Protein AF-A0AA88HWB0-F1 (afdb_monomer_lite)

Foldseek 3Di:
DQAVPWAQDADPLATQFIDRPPDTAGARAEEEACVRPVPQKDFDFKKKKKKFKDAAQDPPRPPDPVDQKDWDWDDDDVAQTKIWIWGNPDPRRIIIIMIMTTQPDPCRVVSCVVVVVRRPDTPDMDMDMDTWIDGPDCCLVHSYHYFTGDDRDPDCPVVVVRVQSSCCSNPVDGDDPVQDDDDDPPDDDDDDPVQDRRYDYHDDDDPDDDDDDDDDTDD

Secondary structure (DSSP, 8-state):
---TTEEEEEETTEEEEEEETTEEEE-SEEEE-GGG-TTSEEEEEEEEEEEEEEESS-SS--SSTT--EEEEEE--SSS--EEEEEEE--TTSEEEEEEEEE--SS-HHHHTHHHHTTT-SEEEEEEEEEEEEEESS-STTT-EEEPPPP-S-SSSHHHHHHHHHHHHHHHSS---GGG---PPTTPPP---GGG--SEEEE----S-S----------

Radius of gyration: 20.82 Å; chains: 1; bounding box: 55×35×54 Å

Organism: Artemia franciscana (NCBI:txid6661)

pLDDT: mean 74.73, std 21.61, range [23.28, 97.12]

Structure (mmCIF, N/CA/C/O backbone):
data_AF-A0AA88HWB0-F1
#
_entry.id   AF-A0AA88HWB0-F1
#
loop_
_atom_site.group_PDB
_atom_site.id
_atom_site.type_symbol
_atom_site.label_atom_id
_atom_site.label_alt_id
_atom_site.label_comp_id
_atom_site.label_asym_id
_atom_site.label_entity_id
_atom_site.label_seq_id
_atom_site.pdbx_PDB_ins_code
_atom_site.Cartn_x
_atom_site.Cartn_y
_atom_site.Cartn_z
_atom_site.occupancy
_atom_site.B_iso_or_equiv
_atom_site.auth_seq_id
_atom_site.auth_comp_id
_atom_site.auth_asym_id
_atom_site.auth_atom_id
_atom_site.pdbx_PDB_model_num
ATOM 1 N N . MET A 1 1 ? -0.785 -12.780 8.352 1.00 40.84 1 MET A N 1
ATOM 2 C CA . MET A 1 1 ? -1.560 -13.683 7.476 1.00 40.84 1 MET A CA 1
ATOM 3 C C . MET A 1 1 ? -2.994 -13.688 7.958 1.00 40.84 1 MET A C 1
ATOM 5 O O . MET A 1 1 ? -3.236 -14.195 9.053 1.00 40.84 1 MET A O 1
ATOM 9 N N . SER A 1 2 ? -3.896 -13.105 7.167 1.00 47.78 2 SER A N 1
ATOM 10 C CA . SER A 1 2 ? -5.340 -13.255 7.360 1.00 47.78 2 SER A CA 1
ATOM 11 C C . SER A 1 2 ? -5.722 -14.732 7.211 1.00 47.78 2 SER A C 1
ATOM 13 O O . SER A 1 2 ? -5.199 -15.447 6.348 1.00 47.78 2 SER A O 1
ATOM 15 N N . ARG A 1 3 ? -6.566 -15.245 8.106 1.00 59.00 3 ARG A N 1
ATOM 16 C CA . ARG A 1 3 ? -7.059 -16.626 8.048 1.00 59.00 3 ARG A CA 1
ATOM 17 C C . ARG A 1 3 ? -8.468 -16.634 7.453 1.00 59.00 3 ARG A C 1
ATOM 19 O O . ARG A 1 3 ? -9.233 -15.692 7.659 1.00 59.00 3 ARG A O 1
ATOM 26 N N . PRO A 1 4 ? -8.864 -17.707 6.747 1.00 55.12 4 PRO A N 1
ATOM 27 C CA . PRO A 1 4 ? -10.256 -17.885 6.355 1.00 55.12 4 PRO A CA 1
ATOM 28 C C . PRO A 1 4 ? -11.162 -17.811 7.595 1.00 55.12 4 PRO A C 1
ATOM 30 O O . PRO A 1 4 ? -11.054 -18.655 8.483 1.00 55.12 4 PRO A O 1
ATOM 33 N N . GLY A 1 5 ? -12.037 -16.802 7.653 1.00 62.94 5 GLY A N 1
ATOM 34 C CA . GLY A 1 5 ? -12.943 -16.570 8.784 1.00 62.94 5 GLY A CA 1
ATOM 35 C C . GLY A 1 5 ? -12.560 -15.421 9.723 1.00 62.94 5 GLY A C 1
ATOM 36 O O . GLY A 1 5 ? -13.174 -15.314 10.784 1.00 62.94 5 GLY A O 1
ATOM 37 N N . ASP A 1 6 ? -11.584 -14.583 9.360 1.00 79.56 6 ASP A N 1
ATOM 38 C CA . ASP A 1 6 ? -11.335 -13.325 10.068 1.00 79.56 6 ASP A CA 1
ATOM 39 C C . ASP A 1 6 ? -12.499 -12.340 9.838 1.00 79.56 6 ASP A C 1
ATOM 41 O O . ASP A 1 6 ? -12.884 -12.068 8.701 1.00 79.56 6 ASP A O 1
ATOM 45 N N . GLU A 1 7 ? -13.086 -11.824 10.918 1.00 87.62 7 GLU A N 1
ATOM 46 C CA . GLU A 1 7 ? -14.241 -10.919 10.885 1.00 87.62 7 GLU A CA 1
ATOM 47 C C . GLU A 1 7 ? -14.073 -9.799 11.916 1.00 87.62 7 GLU A C 1
ATOM 49 O O . GLU A 1 7 ? -13.842 -10.052 13.102 1.00 87.62 7 GLU A O 1
ATOM 54 N N . ILE A 1 8 ? -14.256 -8.550 11.484 1.00 91.75 8 ILE A N 1
ATOM 55 C CA . ILE A 1 8 ? -14.365 -7.406 12.394 1.00 91.75 8 ILE A CA 1
ATOM 56 C C . ILE A 1 8 ? -15.797 -7.350 12.925 1.00 91.75 8 ILE A C 1
ATOM 58 O O . ILE A 1 8 ? -16.754 -7.136 12.181 1.00 91.75 8 ILE A O 1
ATOM 62 N N . MET A 1 9 ? -15.949 -7.537 14.233 1.00 93.19 9 MET A N 1
ATOM 63 C CA . MET A 1 9 ? -17.247 -7.554 14.893 1.00 93.19 9 MET A CA 1
ATOM 64 C C . MET A 1 9 ? -17.705 -6.129 15.215 1.00 93.19 9 MET A C 1
ATOM 66 O O . MET A 1 9 ? -16.995 -5.374 15.886 1.00 93.19 9 MET A O 1
ATOM 70 N N . MET A 1 10 ? -18.927 -5.794 14.793 1.00 94.06 10 MET A N 1
ATOM 71 C CA . MET A 1 10 ? -19.540 -4.475 14.967 1.00 94.06 10 MET A CA 1
ATOM 72 C C . MET A 1 10 ? -20.873 -4.581 15.722 1.00 94.06 10 MET A C 1
ATOM 74 O O . MET A 1 10 ? -21.724 -5.394 15.369 1.00 94.06 10 MET A O 1
ATOM 78 N N . GLU A 1 11 ? -21.105 -3.709 16.702 1.00 95.25 11 GLU A N 1
ATOM 79 C CA . GLU A 1 11 ? -22.399 -3.527 17.372 1.00 95.25 11 GLU A CA 1
ATOM 80 C C . GLU A 1 11 ? -22.781 -2.044 17.356 1.00 95.25 11 GLU A C 1
ATOM 82 O O . GLU A 1 11 ? -21.972 -1.178 17.680 1.00 95.25 11 GLU A O 1
ATOM 87 N N . ASN A 1 12 ? -24.023 -1.728 16.971 1.00 94.19 12 ASN A N 1
ATOM 88 C CA . ASN A 1 12 ? -24.522 -0.346 16.868 1.00 94.19 12 ASN A CA 1
ATOM 89 C C . ASN A 1 12 ? -23.616 0.583 16.033 1.00 94.19 12 ASN A C 1
ATOM 91 O O . ASN A 1 12 ? -23.455 1.756 16.354 1.00 94.19 12 ASN A O 1
ATOM 95 N N . GLY A 1 13 ? -23.003 0.044 14.974 1.00 92.75 13 GLY A N 1
ATOM 96 C CA . GLY A 1 13 ? -22.095 0.792 14.100 1.00 92.75 13 GLY A CA 1
ATOM 97 C C . GLY A 1 13 ? -20.674 0.969 14.642 1.00 92.75 13 GLY A C 1
ATOM 98 O O . GLY A 1 13 ? -19.874 1.610 13.971 1.00 92.75 13 GLY A O 1
ATOM 99 N N . LYS A 1 14 ? -20.336 0.378 15.795 1.00 96.69 14 LYS A N 1
ATOM 100 C CA . LYS A 1 14 ? -19.029 0.502 16.447 1.00 96.69 14 LYS A CA 1
ATOM 101 C C . LYS A 1 14 ? -18.330 -0.848 16.605 1.00 96.69 14 LYS A C 1
ATOM 103 O O . LYS A 1 14 ? -18.985 -1.853 16.867 1.00 96.69 14 LYS A O 1
ATOM 108 N N . VAL A 1 15 ? -17.006 -0.859 16.496 1.00 94.50 15 VAL A N 1
ATOM 109 C CA . VAL A 1 15 ? -16.158 -2.028 16.758 1.00 94.50 15 VAL A CA 1
ATOM 110 C C . VAL A 1 15 ? -16.346 -2.539 18.188 1.00 94.50 15 VAL A C 1
ATOM 112 O O . VAL A 1 15 ? -16.356 -1.760 19.145 1.00 94.50 15 VAL A O 1
ATOM 115 N N . VAL A 1 16 ? -16.444 -3.864 18.328 1.00 95.81 16 VAL A N 1
ATOM 116 C CA . VAL A 1 16 ? -16.448 -4.565 19.627 1.00 95.81 16 VAL A CA 1
ATOM 117 C C . VAL A 1 16 ? -15.396 -5.673 19.736 1.00 95.81 16 VAL A C 1
ATOM 119 O O . VAL A 1 16 ? -15.183 -6.221 20.822 1.00 95.81 16 VAL A O 1
ATOM 122 N N . GLY A 1 17 ? -14.734 -6.025 18.634 1.00 91.56 17 GLY A N 1
ATOM 123 C CA . GLY A 1 17 ? -13.713 -7.064 18.613 1.00 91.56 17 GLY A CA 1
ATOM 124 C C . GLY A 1 17 ? -13.389 -7.571 17.215 1.00 91.56 17 GLY A C 1
ATOM 125 O O . GLY A 1 17 ? -13.961 -7.126 16.222 1.00 91.56 17 GLY A O 1
ATOM 126 N N . VAL A 1 18 ? -12.496 -8.550 17.163 1.00 91.81 18 VAL A N 1
ATOM 127 C CA . VAL A 1 18 ? -12.143 -9.311 15.964 1.00 91.81 18 VAL A CA 1
ATOM 128 C C . VAL A 1 18 ? -12.336 -10.792 16.270 1.00 91.81 18 VAL A C 1
ATOM 130 O O . VAL A 1 18 ? -11.963 -11.266 17.348 1.00 91.81 18 VAL A O 1
ATOM 133 N N . ARG A 1 19 ? -12.932 -11.526 15.332 1.00 88.19 19 ARG A N 1
ATOM 134 C CA . ARG A 1 19 ? -12.998 -12.987 15.349 1.00 88.19 19 ARG A CA 1
ATOM 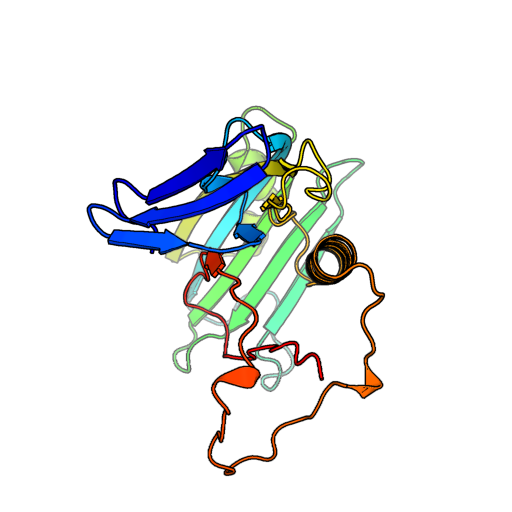135 C C . ARG A 1 19 ? -11.991 -13.539 14.350 1.00 88.19 19 ARG A C 1
ATOM 137 O O . ARG A 1 19 ? -11.928 -13.030 13.243 1.00 88.19 19 ARG A O 1
ATOM 144 N N . SER A 1 20 ? -11.256 -14.582 14.725 1.00 86.12 20 SER A N 1
ATOM 145 C CA . SER A 1 20 ? -10.422 -15.376 13.816 1.00 86.12 20 SER A CA 1
ATOM 146 C C . SER A 1 20 ? -10.738 -16.852 14.035 1.00 86.12 20 SER A C 1
ATOM 148 O O . SER A 1 20 ? -10.358 -17.449 15.045 1.00 86.12 20 SER A O 1
ATOM 150 N N . GLY A 1 21 ? -11.514 -17.443 13.124 1.00 84.06 21 GLY A N 1
ATOM 151 C CA . GLY A 1 21 ? -12.052 -18.792 13.316 1.00 84.06 21 GLY A CA 1
ATOM 152 C C . GLY A 1 21 ? -12.978 -18.868 14.538 1.00 84.06 21 GLY A C 1
ATOM 153 O O . GLY A 1 21 ? -14.026 -18.225 14.564 1.00 84.06 21 GLY A O 1
ATOM 154 N N . GLU A 1 22 ? -12.604 -19.660 15.546 1.00 84.25 22 GLU A N 1
ATOM 155 C CA . GLU A 1 22 ? -13.364 -19.799 16.802 1.00 84.25 22 GLU A CA 1
ATOM 156 C C . GLU A 1 22 ? -12.934 -18.796 17.890 1.00 84.25 22 GLU A C 1
ATOM 158 O O . GLU A 1 22 ? -13.642 -18.614 18.882 1.00 84.25 22 GLU A O 1
ATOM 163 N N . GLU A 1 23 ? -11.791 -18.127 17.718 1.00 87.00 23 GLU A N 1
ATOM 164 C CA . GLU A 1 23 ? -11.246 -17.194 18.704 1.00 87.00 23 GLU A CA 1
ATOM 165 C C . GLU A 1 23 ? -11.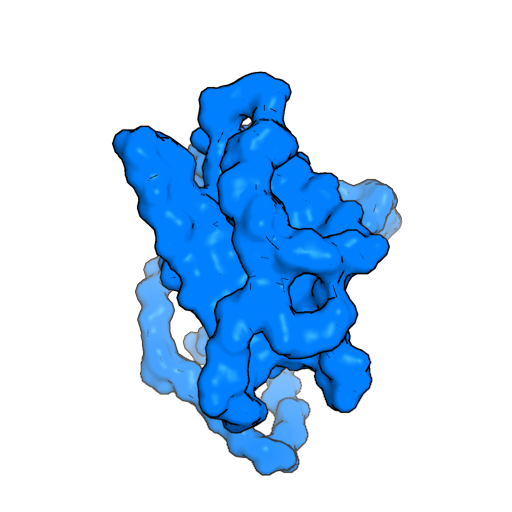860 -15.804 18.533 1.00 87.00 23 GLU A C 1
ATOM 167 O O . GLU A 1 23 ? -11.970 -15.289 17.420 1.00 87.00 23 GLU A O 1
ATOM 172 N N . ILE A 1 24 ? -12.247 -15.175 19.645 1.00 88.56 24 ILE A N 1
ATOM 173 C CA . ILE A 1 24 ? -12.770 -13.806 19.670 1.00 88.56 24 ILE A CA 1
ATOM 174 C C . ILE A 1 24 ? -11.915 -12.981 20.621 1.00 88.56 24 ILE A C 1
ATOM 176 O O . ILE A 1 24 ? -11.833 -13.282 21.813 1.00 88.56 24 ILE A O 1
ATOM 180 N N . VAL A 1 25 ? -11.345 -11.898 20.102 1.00 88.94 25 VAL A N 1
ATOM 181 C CA . VAL A 1 25 ? -10.626 -10.898 20.890 1.00 88.94 25 VAL A CA 1
ATOM 182 C C . VAL A 1 25 ? -11.451 -9.621 20.906 1.00 88.94 25 VAL A C 1
ATOM 184 O O . VAL A 1 25 ? -11.761 -9.056 19.860 1.00 88.94 25 VAL A O 1
ATOM 187 N N . ARG A 1 26 ? -11.831 -9.163 22.101 1.00 90.88 26 ARG A N 1
ATOM 188 C CA . ARG A 1 26 ? -12.536 -7.888 22.265 1.00 90.88 26 ARG A CA 1
ATOM 189 C C . ARG A 1 26 ? -11.541 -6.739 22.302 1.00 90.88 26 ARG A C 1
ATOM 191 O O . ARG A 1 26 ? -10.509 -6.837 22.957 1.00 90.88 26 ARG A O 1
ATOM 198 N N . CYS A 1 27 ? -11.885 -5.646 21.640 1.00 88.25 27 CYS A N 1
ATOM 199 C CA . CYS A 1 27 ? -11.081 -4.434 21.613 1.00 88.25 27 CYS A CA 1
ATOM 200 C C . CYS A 1 27 ? -11.979 -3.205 21.466 1.00 88.25 27 CYS A C 1
ATOM 202 O O . CYS A 1 27 ? -13.152 -3.305 21.097 1.00 88.25 27 CYS A O 1
ATOM 204 N N . LYS A 1 28 ? -11.421 -2.036 21.787 1.00 92.12 28 LYS A N 1
ATOM 205 C CA . LYS A 1 28 ? -12.125 -0.752 21.659 1.00 92.12 28 LYS A CA 1
ATOM 206 C C . LYS A 1 28 ? -11.956 -0.124 20.278 1.00 92.12 28 LYS A C 1
ATOM 208 O O . LYS A 1 28 ? -12.770 0.717 19.907 1.00 92.12 28 LYS A O 1
ATOM 213 N N . GLN A 1 29 ? -10.884 -0.494 19.581 1.00 93.06 29 GLN A N 1
ATOM 214 C CA . GLN A 1 29 ? -10.474 0.047 18.291 1.00 93.06 29 GLN A CA 1
ATOM 215 C C . GLN A 1 29 ? -9.868 -1.063 17.431 1.00 93.06 29 GLN A C 1
ATOM 217 O O . GLN A 1 29 ? -9.206 -1.966 17.955 1.00 93.06 29 GLN A O 1
ATOM 222 N N . VAL A 1 30 ? -10.058 -0.968 16.117 1.00 93.62 30 VAL A N 1
ATOM 223 C CA . VAL A 1 30 ? -9.372 -1.808 15.125 1.00 93.62 30 VAL A CA 1
ATOM 224 C C . VAL A 1 30 ? -8.707 -0.918 14.089 1.00 93.62 30 VAL A C 1
ATOM 226 O O . VAL A 1 30 ? -9.311 0.042 13.611 1.00 93.62 30 VAL A O 1
ATOM 229 N N . TYR A 1 31 ? -7.470 -1.265 13.746 1.00 94.06 31 TYR A N 1
ATOM 230 C CA . TYR A 1 31 ? -6.701 -0.655 12.670 1.00 94.06 31 TYR A CA 1
ATOM 231 C C . TYR A 1 31 ? -6.458 -1.728 11.614 1.00 94.06 31 TYR A C 1
ATOM 233 O O . TYR A 1 31 ? -5.984 -2.814 11.955 1.00 94.06 31 TYR A O 1
ATOM 241 N N . CYS A 1 32 ? -6.816 -1.462 10.362 1.00 90.44 32 CYS A N 1
ATOM 242 C CA . CYS A 1 32 ? -6.706 -2.459 9.295 1.00 90.44 32 CYS A CA 1
ATOM 243 C C . CYS A 1 32 ? -6.434 -1.827 7.932 1.00 90.44 32 CYS A C 1
ATOM 245 O O . CYS A 1 32 ? -6.671 -0.634 7.740 1.00 90.44 32 CYS A O 1
ATOM 247 N N . ASP A 1 33 ? -5.965 -2.627 6.981 1.00 91.12 33 ASP A N 1
ATOM 248 C CA . ASP A 1 33 ? -5.935 -2.235 5.576 1.00 91.12 33 ASP A CA 1
ATOM 249 C C . ASP A 1 33 ? -7.286 -2.513 4.873 1.00 91.12 33 ASP A C 1
ATOM 251 O O . ASP A 1 33 ? -8.130 -3.254 5.396 1.00 91.12 33 ASP A O 1
ATOM 255 N N . PRO A 1 34 ? -7.520 -1.938 3.677 1.00 92.19 34 PRO A N 1
ATOM 256 C CA . PRO A 1 34 ? -8.769 -2.092 2.929 1.00 92.19 34 PRO A CA 1
ATOM 257 C C . PRO A 1 34 ? -9.246 -3.533 2.692 1.00 92.19 34 PRO A C 1
ATOM 259 O O . PRO A 1 34 ? -10.450 -3.747 2.534 1.00 92.19 34 PRO A O 1
ATOM 262 N N . SER A 1 35 ? -8.344 -4.519 2.656 1.00 88.88 35 SER A N 1
ATOM 263 C CA . SER A 1 35 ? -8.679 -5.917 2.355 1.00 88.88 35 SER A CA 1
ATOM 264 C C . SER A 1 35 ? -9.595 -6.571 3.396 1.00 88.88 35 SER A C 1
ATOM 266 O O . SER A 1 35 ? -10.378 -7.453 3.041 1.00 88.88 35 SER A O 1
ATOM 268 N N . TYR A 1 36 ? -9.569 -6.106 4.650 1.00 89.62 36 TYR A N 1
ATOM 269 C CA . TYR A 1 36 ? -10.419 -6.632 5.724 1.00 89.62 36 TYR A CA 1
ATOM 270 C C . TYR A 1 36 ? -11.861 -6.112 5.668 1.00 89.62 36 TYR A C 1
ATOM 272 O O . TYR A 1 36 ? -12.752 -6.714 6.267 1.00 89.62 36 TYR A O 1
ATOM 280 N N . VAL A 1 37 ? -12.103 -4.992 4.977 1.00 92.00 37 VAL A N 1
ATOM 281 C CA . VAL A 1 37 ? -13.395 -4.280 4.971 1.00 92.00 37 VAL A CA 1
ATOM 282 C C . VAL A 1 37 ? -13.754 -3.735 3.581 1.00 92.00 37 VAL A C 1
ATOM 284 O O . VAL A 1 37 ? -13.932 -2.525 3.400 1.00 92.00 37 VAL A O 1
ATOM 287 N N . PRO A 1 38 ? -13.899 -4.615 2.571 1.00 91.94 38 PRO A N 1
ATOM 288 C CA . PRO A 1 38 ? -14.125 -4.213 1.180 1.00 91.94 38 PRO A CA 1
ATOM 289 C C . PRO A 1 38 ? -15.423 -3.411 0.963 1.00 91.94 38 PRO A C 1
ATOM 291 O O . PRO A 1 38 ? -15.550 -2.682 -0.018 1.00 91.94 38 PRO A O 1
ATOM 294 N N . ASP A 1 39 ? -16.396 -3.513 1.870 1.00 93.69 39 ASP A N 1
ATOM 295 C CA . ASP A 1 39 ? -17.658 -2.768 1.854 1.00 93.69 39 ASP A CA 1
ATOM 296 C C . ASP A 1 39 ? -17.545 -1.338 2.419 1.00 93.69 39 ASP A C 1
ATOM 298 O O . ASP A 1 39 ? -18.415 -0.500 2.155 1.00 93.69 39 ASP A O 1
ATOM 302 N N . ARG A 1 40 ? -16.463 -1.031 3.150 1.00 94.62 40 ARG A N 1
ATOM 303 C CA . ARG A 1 40 ? -16.211 0.271 3.802 1.00 94.62 40 ARG A CA 1
ATOM 304 C C . ARG A 1 40 ? -15.169 1.134 3.099 1.00 94.62 40 ARG A C 1
ATOM 306 O O . ARG A 1 40 ? -14.828 2.214 3.585 1.00 94.62 40 ARG A O 1
ATOM 313 N N . VAL A 1 41 ? -14.699 0.690 1.941 1.00 96.56 41 VAL A N 1
ATOM 314 C CA . VAL A 1 41 ? -13.704 1.398 1.140 1.00 96.56 41 VAL A CA 1
ATOM 315 C C . VAL A 1 41 ? -14.239 1.751 -0.245 1.00 96.56 41 VAL A C 1
ATOM 317 O O . VAL A 1 41 ? -15.238 1.209 -0.730 1.00 96.56 41 VAL A O 1
ATOM 320 N N . GLU A 1 42 ? -13.608 2.727 -0.878 1.00 96.06 42 GLU A N 1
ATOM 321 C CA . GLU A 1 42 ? -13.891 3.136 -2.249 1.00 96.06 42 GLU A CA 1
ATOM 322 C C . GLU A 1 42 ? -12.609 3.078 -3.072 1.00 96.06 42 GLU A C 1
ATOM 324 O O . GLU A 1 42 ? -11.550 3.522 -2.629 1.00 96.06 42 GLU A O 1
ATOM 329 N N . LYS A 1 43 ? -12.705 2.501 -4.271 1.00 94.38 43 LYS A N 1
ATOM 330 C CA . LYS A 1 43 ? -11.601 2.464 -5.225 1.00 94.38 43 LYS A CA 1
ATOM 331 C C . LYS A 1 43 ? -11.391 3.859 -5.808 1.00 94.38 43 LYS A C 1
ATOM 333 O O . LYS A 1 43 ? -12.323 4.417 -6.380 1.00 94.38 43 LYS A O 1
ATOM 338 N N . PHE A 1 44 ? -10.169 4.376 -5.731 1.00 90.75 44 PHE A N 1
ATOM 339 C CA . PHE A 1 44 ? -9.818 5.694 -6.270 1.00 90.75 44 PHE A CA 1
ATOM 340 C C . PHE A 1 44 ? -8.795 5.635 -7.413 1.00 90.75 44 PHE A C 1
ATOM 342 O O . PHE A 1 44 ? -8.738 6.562 -8.216 1.00 90.75 44 PHE A O 1
ATOM 349 N N . ASP A 1 45 ? -8.004 4.561 -7.507 1.00 90.69 45 ASP A N 1
ATOM 350 C CA . ASP A 1 45 ? -6.973 4.407 -8.539 1.00 90.69 45 ASP A CA 1
ATOM 351 C C . ASP A 1 45 ? -6.699 2.920 -8.826 1.00 90.69 45 ASP A C 1
ATOM 353 O O . ASP A 1 45 ? -7.257 2.014 -8.191 1.00 90.69 45 ASP A O 1
ATOM 357 N N . ARG A 1 46 ? -5.835 2.656 -9.803 1.00 92.50 46 ARG A N 1
ATOM 358 C CA . ARG A 1 46 ? -5.299 1.335 -10.111 1.00 92.50 46 ARG A CA 1
ATOM 359 C C . ARG A 1 46 ? -3.822 1.479 -10.458 1.00 92.50 46 ARG A C 1
ATOM 361 O O . ARG A 1 46 ? -3.451 2.315 -11.269 1.00 92.50 46 ARG A O 1
ATOM 368 N N . VAL A 1 47 ? -2.971 0.647 -9.868 1.00 91.31 47 VAL A N 1
ATOM 369 C CA . VAL A 1 47 ? -1.513 0.715 -10.043 1.00 91.31 47 VAL A CA 1
ATOM 370 C C . VAL A 1 47 ? -1.013 -0.591 -10.637 1.00 91.31 47 VAL A C 1
ATOM 372 O O . VAL A 1 47 ? -1.352 -1.670 -10.151 1.00 91.31 47 VAL A O 1
ATOM 375 N N . ILE A 1 48 ? -0.171 -0.497 -11.666 1.00 92.94 48 ILE A N 1
ATOM 376 C CA . ILE A 1 48 ? 0.610 -1.629 -12.163 1.00 92.94 48 ILE A CA 1
ATOM 377 C C . ILE A 1 48 ? 2.000 -1.597 -11.528 1.00 92.94 48 ILE A C 1
ATOM 379 O O . ILE A 1 48 ? 2.668 -0.560 -11.497 1.00 92.94 48 ILE A O 1
ATOM 383 N N . ARG A 1 49 ? 2.448 -2.750 -11.030 1.00 92.12 49 ARG A N 1
ATOM 384 C CA . ARG A 1 49 ? 3.804 -2.989 -10.536 1.00 92.12 49 ARG A CA 1
ATOM 385 C C . ARG A 1 49 ? 4.408 -4.158 -11.304 1.00 92.12 49 ARG A C 1
ATOM 387 O O . ARG A 1 49 ? 3.756 -5.168 -11.538 1.00 92.12 49 ARG A O 1
ATOM 394 N N . CYS A 1 50 ? 5.661 -4.021 -11.711 1.00 91.56 50 CYS A N 1
ATOM 395 C CA . CYS A 1 50 ? 6.405 -5.081 -12.376 1.00 91.56 50 CYS A CA 1
ATOM 396 C C . CYS A 1 50 ? 7.747 -5.261 -11.678 1.00 91.56 50 CYS A C 1
ATOM 398 O O . CYS A 1 50 ? 8.602 -4.374 -11.723 1.00 91.56 50 CYS A O 1
ATOM 400 N N . VAL A 1 51 ? 7.928 -6.412 -11.038 1.00 90.88 51 VAL A N 1
ATOM 401 C CA . VAL A 1 51 ? 9.190 -6.810 -10.413 1.00 90.88 51 VAL A CA 1
ATOM 402 C C . VAL A 1 51 ? 9.975 -7.615 -11.436 1.00 90.88 51 VAL A C 1
ATOM 404 O O . VAL A 1 51 ? 9.504 -8.642 -11.912 1.00 90.88 51 VAL A O 1
ATOM 407 N N . CYS A 1 52 ? 11.158 -7.133 -11.801 1.00 87.81 52 CYS A N 1
ATOM 408 C CA . CYS A 1 52 ? 12.032 -7.747 -12.792 1.00 87.81 52 CYS A CA 1
ATOM 409 C C . CYS A 1 52 ? 13.311 -8.234 -12.119 1.00 87.81 52 CYS A C 1
ATOM 411 O O . CYS A 1 52 ? 13.981 -7.470 -11.417 1.00 87.81 52 CYS A O 1
ATOM 413 N N . LEU A 1 53 ? 13.676 -9.484 -12.388 1.00 87.31 53 LEU A N 1
ATOM 414 C CA . LEU A 1 53 ? 14.939 -10.063 -11.970 1.00 87.31 53 LEU A CA 1
ATOM 415 C C . LEU A 1 53 ? 15.954 -9.940 -13.109 1.00 87.31 53 LEU A C 1
ATOM 417 O O . LEU A 1 53 ? 15.760 -10.474 -14.203 1.00 87.31 53 LEU A O 1
ATOM 421 N N . LEU A 1 54 ? 17.047 -9.229 -12.846 1.00 84.00 54 LEU A N 1
ATOM 422 C CA . LEU A 1 54 ? 18.108 -8.956 -13.810 1.00 84.00 54 LEU A CA 1
ATOM 423 C C . LEU A 1 54 ? 19.397 -9.650 -13.371 1.00 84.00 54 LEU A C 1
ATOM 425 O O . LEU A 1 54 ? 19.714 -9.688 -12.178 1.00 84.00 54 LEU A O 1
ATOM 429 N N . LYS A 1 55 ? 20.166 -10.156 -14.338 1.00 80.19 55 LYS A N 1
ATOM 430 C CA . LYS A 1 55 ? 21.466 -10.784 -14.093 1.00 80.19 55 LYS A CA 1
ATOM 431 C C . LYS A 1 55 ? 22.569 -10.034 -14.823 1.00 80.19 55 LYS A C 1
ATOM 433 O O . LYS A 1 55 ? 22.531 -9.874 -16.040 1.00 80.19 55 LYS A O 1
ATOM 438 N N . GLY A 1 56 ? 23.593 -9.637 -14.077 1.00 69.50 56 GLY A N 1
ATOM 439 C CA . GLY A 1 56 ? 24.716 -8.875 -14.606 1.00 69.50 56 GLY A CA 1
ATOM 440 C C . GLY A 1 56 ? 24.485 -7.366 -14.550 1.00 69.50 56 GLY A C 1
ATOM 441 O O . GLY A 1 56 ? 23.375 -6.851 -14.654 1.00 69.50 56 GLY A O 1
ATOM 442 N N . ASN A 1 57 ? 25.577 -6.628 -14.363 1.00 59.88 57 ASN A N 1
ATOM 443 C CA . ASN A 1 57 ? 25.550 -5.186 -14.146 1.00 59.88 57 ASN A CA 1
ATOM 444 C C . ASN A 1 57 ? 25.350 -4.423 -15.469 1.00 59.88 57 ASN A C 1
ATOM 446 O O . ASN A 1 57 ? 26.314 -3.920 -16.058 1.00 59.88 57 ASN A O 1
ATOM 450 N N . ARG A 1 58 ? 24.109 -4.328 -15.964 1.00 57.84 58 ARG A N 1
ATOM 451 C CA . ARG A 1 58 ? 23.759 -3.386 -17.037 1.00 57.84 58 ARG A CA 1
ATOM 452 C C . ARG A 1 58 ? 22.473 -2.623 -16.734 1.00 57.84 58 ARG A C 1
ATOM 454 O O . ARG A 1 58 ? 21.404 -3.190 -16.632 1.00 57.84 58 ARG A O 1
ATOM 461 N N . TYR A 1 59 ? 22.676 -1.308 -16.690 1.00 53.19 59 TYR A N 1
ATOM 462 C CA . TYR A 1 59 ? 21.731 -0.195 -16.674 1.00 53.19 59 TYR A CA 1
ATOM 463 C C . TYR A 1 59 ? 20.752 -0.059 -15.480 1.00 53.19 59 TYR A C 1
ATOM 465 O O . TYR A 1 59 ? 20.022 -0.987 -15.161 1.00 53.19 59 TYR A O 1
ATOM 473 N N . PRO A 1 60 ? 20.695 1.138 -14.851 1.00 52.31 60 PRO A N 1
ATOM 474 C CA . PRO A 1 60 ? 21.629 2.248 -15.007 1.00 52.31 60 PRO A CA 1
ATOM 475 C C . PRO A 1 60 ? 22.981 1.830 -14.433 1.00 52.31 60 PRO A C 1
ATOM 477 O O . PRO A 1 60 ? 23.056 1.379 -13.293 1.00 52.31 60 PRO A O 1
ATOM 480 N N . ARG A 1 61 ? 24.059 1.987 -15.221 1.00 53.53 61 ARG A N 1
ATOM 481 C CA . ARG A 1 61 ? 25.429 1.649 -14.807 1.00 53.53 61 ARG A CA 1
ATOM 482 C C . ARG A 1 61 ? 25.650 2.240 -13.421 1.00 53.53 61 ARG A C 1
ATOM 484 O O . ARG A 1 61 ? 25.563 3.459 -13.234 1.00 53.53 61 ARG A O 1
ATOM 491 N N . ILE A 1 62 ? 25.830 1.394 -12.416 1.00 53.41 62 ILE A N 1
ATOM 492 C CA . ILE A 1 62 ? 26.177 1.869 -11.087 1.00 53.41 62 ILE A CA 1
ATOM 493 C C . ILE A 1 62 ? 27.645 2.291 -11.170 1.00 53.41 62 ILE A C 1
ATOM 495 O O . ILE A 1 62 ? 28.543 1.479 -11.007 1.00 53.41 62 ILE A O 1
ATOM 499 N N . GLU A 1 63 ? 27.874 3.556 -11.543 1.00 52.31 63 GLU A N 1
ATOM 500 C CA . GLU A 1 63 ? 29.219 4.139 -11.687 1.00 52.31 63 GLU A CA 1
ATOM 501 C C . GLU A 1 63 ? 30.032 4.056 -10.393 1.00 52.31 63 GLU A C 1
ATOM 503 O O . GLU A 1 63 ? 31.253 3.968 -10.440 1.00 52.31 63 GLU A O 1
ATOM 508 N N . ASP A 1 64 ? 29.337 4.044 -9.256 1.00 58.09 64 ASP A N 1
ATOM 509 C CA . ASP A 1 64 ? 29.907 3.930 -7.924 1.00 58.09 64 ASP A CA 1
ATOM 510 C C . ASP A 1 64 ? 29.511 2.582 -7.297 1.00 58.09 64 ASP A C 1
ATOM 512 O O . ASP A 1 64 ? 28.377 2.447 -6.834 1.00 58.09 64 ASP A O 1
ATOM 516 N N . PRO A 1 65 ? 30.420 1.593 -7.239 1.00 57.00 65 PRO A N 1
ATOM 517 C CA . PRO A 1 65 ? 30.157 0.274 -6.661 1.00 57.00 65 PRO A CA 1
ATOM 518 C C . PRO A 1 65 ? 29.686 0.302 -5.198 1.00 57.00 65 PRO A C 1
ATOM 520 O O . PRO A 1 65 ? 29.154 -0.697 -4.715 1.00 57.00 65 PRO A O 1
ATOM 523 N N . SER A 1 66 ? 29.866 1.421 -4.480 1.00 56.75 66 SER A N 1
ATOM 524 C CA . SER A 1 66 ? 29.341 1.593 -3.121 1.00 56.75 66 SER A CA 1
ATOM 525 C C . SER A 1 66 ? 27.824 1.841 -3.084 1.00 56.75 66 SER A C 1
ATOM 527 O O . SER A 1 66 ? 27.184 1.601 -2.059 1.00 56.75 66 SER A O 1
ATOM 529 N N . LYS A 1 67 ? 27.214 2.264 -4.201 1.00 57.53 67 LYS A N 1
ATOM 530 C CA . LYS A 1 67 ? 25.771 2.512 -4.309 1.00 57.53 67 LYS A CA 1
ATOM 531 C C . LYS A 1 67 ? 25.040 1.231 -4.686 1.00 57.53 67 LYS A C 1
ATOM 533 O O . LYS A 1 67 ? 25.076 0.796 -5.829 1.00 57.53 67 LYS A O 1
ATOM 538 N N . ARG A 1 68 ? 24.324 0.643 -3.729 1.00 63.19 68 ARG A N 1
ATOM 539 C CA . ARG A 1 68 ? 23.567 -0.604 -3.939 1.00 63.19 68 ARG A CA 1
ATOM 540 C C . ARG A 1 68 ? 22.148 -0.401 -4.470 1.00 63.19 68 ARG A C 1
ATOM 542 O O . ARG A 1 68 ? 21.508 -1.377 -4.838 1.00 63.19 68 ARG A O 1
ATOM 549 N N . SER A 1 69 ? 21.658 0.835 -4.544 1.00 66.69 69 SER A N 1
ATOM 550 C CA . SER A 1 69 ? 20.332 1.141 -5.085 1.00 66.69 69 SER A CA 1
ATOM 551 C C . SER A 1 69 ? 20.303 2.457 -5.863 1.00 66.69 69 SER A C 1
ATOM 553 O O . SER A 1 69 ? 21.127 3.352 -5.648 1.00 66.69 69 SER A O 1
ATOM 555 N N . LYS A 1 70 ? 19.364 2.565 -6.808 1.00 68.12 70 LYS A N 1
ATOM 556 C CA . LYS A 1 70 ? 19.125 3.763 -7.627 1.00 68.12 70 LYS A CA 1
ATOM 557 C C . LYS A 1 70 ? 17.636 3.919 -7.928 1.00 68.12 70 LYS A C 1
ATOM 559 O O . LYS A 1 70 ? 16.929 2.932 -8.095 1.00 68.12 70 LYS A O 1
ATOM 564 N N . ARG A 1 71 ? 17.173 5.163 -8.057 1.00 70.44 71 ARG A N 1
ATOM 565 C CA . ARG A 1 71 ? 15.826 5.501 -8.540 1.00 70.44 71 ARG A CA 1
ATOM 566 C C . ARG A 1 71 ? 15.947 6.240 -9.867 1.00 70.44 71 ARG A C 1
ATOM 568 O O . ARG A 1 71 ? 16.716 7.192 -9.968 1.00 70.44 71 ARG A O 1
ATOM 575 N N . LEU A 1 72 ? 15.174 5.814 -10.854 1.00 70.56 72 LEU A N 1
ATOM 576 C CA . LEU A 1 72 ? 14.974 6.489 -12.126 1.00 70.56 72 LEU A CA 1
ATOM 577 C C . LEU A 1 72 ? 13.504 6.905 -12.213 1.00 70.56 72 LEU A C 1
ATOM 579 O O . LEU A 1 72 ? 12.607 6.108 -11.954 1.00 70.56 72 LEU A O 1
ATOM 583 N N . ILE A 1 73 ? 13.264 8.164 -12.558 1.00 71.19 73 ILE A N 1
ATOM 584 C CA . ILE A 1 73 ? 11.927 8.668 -12.865 1.00 71.19 73 ILE A CA 1
ATOM 585 C C . ILE A 1 73 ? 11.911 8.932 -14.362 1.00 71.19 73 ILE A C 1
ATOM 587 O O . ILE A 1 73 ? 12.717 9.725 -14.849 1.00 71.19 73 ILE A O 1
ATOM 591 N N . ILE A 1 74 ? 11.017 8.259 -15.079 1.00 68.19 74 ILE A N 1
ATOM 592 C CA . ILE A 1 74 ? 10.819 8.454 -16.512 1.00 68.19 74 ILE A CA 1
ATOM 593 C C . ILE A 1 74 ? 9.643 9.424 -16.656 1.00 68.19 74 ILE A C 1
ATOM 595 O O . ILE A 1 74 ? 8.510 9.057 -16.328 1.00 68.19 74 ILE A O 1
ATOM 599 N N . PRO A 1 75 ? 9.885 10.683 -17.060 1.00 63.22 75 PRO A N 1
ATOM 600 C CA . PRO A 1 75 ? 8.802 11.628 -17.278 1.00 63.22 75 PRO A CA 1
ATOM 601 C C . PRO A 1 75 ? 7.990 11.203 -18.508 1.00 63.22 75 PRO A C 1
ATOM 603 O O . PRO A 1 75 ? 8.545 11.074 -19.599 1.00 63.22 75 PRO A O 1
ATOM 606 N N . GLY A 1 76 ? 6.686 11.000 -18.332 1.00 57.78 76 GLY A N 1
ATOM 607 C CA . GLY A 1 76 ? 5.747 10.827 -19.440 1.00 57.78 76 GLY A CA 1
ATOM 608 C C . GLY A 1 76 ? 5.475 12.139 -20.168 1.00 57.78 76 GLY A C 1
ATOM 609 O O . GLY A 1 76 ? 5.669 13.230 -19.619 1.00 57.78 76 GLY A O 1
ATOM 610 N N . ARG A 1 77 ? 5.005 12.042 -21.415 1.00 54.28 77 ARG A N 1
ATOM 611 C CA . ARG A 1 77 ? 4.384 13.178 -22.104 1.00 54.28 77 ARG A CA 1
ATOM 612 C C . ARG A 1 77 ? 2.949 13.300 -21.597 1.00 54.28 77 ARG A C 1
ATOM 614 O O . ARG A 1 77 ? 2.093 12.515 -21.973 1.00 54.28 77 ARG A O 1
ATOM 621 N N . GLU A 1 78 ? 2.739 14.300 -20.751 1.00 49.09 78 GLU A N 1
ATOM 622 C CA . GLU A 1 78 ? 1.457 14.770 -20.205 1.00 49.09 78 GLU A CA 1
ATOM 623 C C . GLU A 1 78 ? 0.753 13.835 -19.205 1.00 49.09 78 GLU A C 1
ATOM 625 O O . GLU A 1 78 ? 0.303 14.349 -18.188 1.00 49.09 78 GLU A O 1
ATOM 630 N N . PHE A 1 79 ? 0.784 12.510 -19.370 1.00 51.09 79 PHE A N 1
ATOM 631 C CA . PHE A 1 79 ? 0.325 11.505 -18.389 1.00 51.09 79 PHE A CA 1
ATOM 632 C C . PHE A 1 79 ? 1.214 10.235 -18.524 1.00 51.09 79 PHE A C 1
ATOM 634 O O . PHE A 1 79 ? 1.949 10.136 -19.507 1.00 51.09 79 PHE A O 1
ATOM 641 N N . ASN A 1 80 ? 1.280 9.334 -17.535 1.00 55.06 80 ASN A N 1
ATOM 642 C CA . ASN A 1 80 ? 2.299 8.263 -17.355 1.00 55.06 80 ASN A CA 1
ATOM 643 C C . ASN A 1 80 ? 3.714 8.661 -16.883 1.00 55.06 80 ASN A C 1
ATOM 645 O O . ASN A 1 80 ? 4.710 8.590 -17.608 1.00 55.06 80 ASN A O 1
ATOM 649 N N . ARG A 1 81 ? 3.857 9.001 -15.595 1.00 63.50 81 ARG A N 1
ATOM 650 C CA . ARG A 1 81 ? 5.179 8.965 -14.938 1.00 63.50 81 ARG A CA 1
ATOM 651 C C . ARG A 1 81 ? 5.487 7.517 -14.564 1.00 63.50 81 ARG A C 1
ATOM 653 O O . ARG A 1 81 ? 4.805 6.948 -13.715 1.00 63.50 81 ARG A O 1
ATOM 660 N N . HIS A 1 82 ? 6.542 6.942 -15.134 1.00 66.62 82 HIS A N 1
ATOM 661 C CA . HIS A 1 82 ? 7.044 5.655 -14.654 1.00 66.62 82 HIS A CA 1
ATOM 662 C C . HIS A 1 82 ? 8.084 5.893 -13.577 1.00 66.62 82 HIS A C 1
ATOM 664 O O . HIS A 1 82 ? 8.992 6.724 -13.715 1.00 66.62 82 HIS A O 1
ATOM 670 N N . SER A 1 83 ? 7.976 5.128 -12.505 1.00 65.56 83 SER A N 1
ATOM 671 C CA . SER A 1 83 ? 9.019 5.055 -11.506 1.00 65.56 83 SER A CA 1
ATOM 672 C C . SER A 1 83 ? 9.725 3.712 -11.638 1.00 65.56 83 SER A C 1
ATOM 674 O O . SER A 1 83 ? 9.084 2.676 -11.793 1.00 65.56 83 SER A O 1
ATOM 676 N N . VAL A 1 84 ? 11.057 3.738 -11.643 1.00 64.38 84 VAL A N 1
ATOM 677 C CA . VAL A 1 84 ? 11.878 2.530 -11.677 1.00 64.38 84 VAL A CA 1
ATOM 678 C C . VAL A 1 84 ? 12.861 2.583 -10.520 1.00 64.38 84 VAL A C 1
ATOM 680 O O . VAL A 1 84 ? 13.670 3.510 -10.414 1.00 64.38 84 VAL A O 1
ATOM 683 N N . ARG A 1 85 ? 12.803 1.596 -9.632 1.00 69.50 85 ARG A N 1
ATOM 684 C CA . ARG A 1 85 ? 13.722 1.441 -8.502 1.00 69.50 85 ARG A CA 1
ATOM 685 C C . ARG A 1 85 ? 14.586 0.207 -8.727 1.00 69.50 85 ARG A C 1
ATOM 687 O O . ARG A 1 85 ? 14.067 -0.865 -8.993 1.00 69.50 85 ARG A O 1
ATOM 694 N N . TYR A 1 86 ? 15.894 0.368 -8.577 1.00 65.81 86 TYR A N 1
ATOM 695 C CA . TYR A 1 86 ? 16.882 -0.701 -8.664 1.00 65.81 86 TYR A CA 1
ATOM 696 C C . TYR A 1 86 ? 17.460 -0.961 -7.285 1.00 65.81 86 TYR A C 1
ATOM 698 O O . TYR A 1 86 ? 17.919 -0.015 -6.635 1.00 65.81 86 TYR A O 1
ATOM 706 N N . THR A 1 87 ? 17.511 -2.226 -6.888 1.00 64.06 87 THR A N 1
ATOM 707 C CA . THR A 1 87 ? 18.167 -2.668 -5.658 1.00 64.06 87 THR A CA 1
ATOM 708 C C . THR A 1 87 ? 19.034 -3.880 -5.968 1.00 64.06 87 THR A C 1
ATOM 710 O O . THR A 1 87 ? 18.566 -4.882 -6.505 1.00 64.06 87 THR A O 1
ATOM 713 N N . ASN A 1 88 ? 20.317 -3.788 -5.633 1.00 64.50 88 ASN A N 1
ATOM 714 C CA . ASN A 1 88 ? 21.205 -4.935 -5.627 1.00 64.50 88 ASN A CA 1
ATOM 715 C C . ASN A 1 88 ? 20.943 -5.740 -4.349 1.00 64.50 88 ASN A C 1
ATOM 717 O O . ASN A 1 88 ? 21.192 -5.252 -3.244 1.00 64.50 88 ASN A O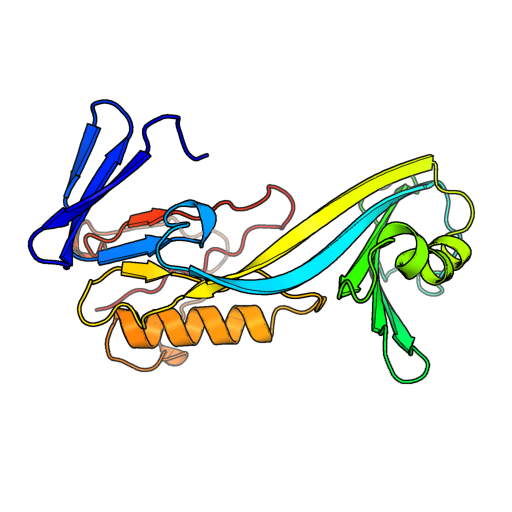 1
ATOM 721 N N . VAL A 1 89 ? 20.420 -6.950 -4.521 1.00 63.00 89 VAL A N 1
ATOM 722 C CA . VAL A 1 89 ? 19.984 -7.823 -3.422 1.00 63.00 89 VAL A CA 1
ATOM 723 C C . VAL A 1 89 ? 20.953 -8.971 -3.153 1.00 63.00 89 VAL A C 1
ATOM 725 O O . VAL A 1 89 ? 20.730 -9.757 -2.237 1.00 63.00 89 VAL A O 1
ATOM 728 N N . SER A 1 90 ? 22.038 -9.103 -3.926 1.00 60.97 90 SER A N 1
ATOM 729 C CA . SER A 1 90 ? 22.886 -10.294 -3.861 1.00 60.97 90 SER A CA 1
ATOM 730 C C . SER A 1 90 ? 24.359 -10.015 -4.171 1.00 60.97 90 SER A C 1
ATOM 732 O O . SER A 1 90 ? 24.668 -9.238 -5.073 1.00 60.97 90 SER A O 1
ATOM 734 N N . PRO A 1 91 ? 25.304 -10.712 -3.514 1.00 57.78 91 PRO A N 1
ATOM 735 C CA . PRO A 1 91 ? 26.715 -10.675 -3.900 1.00 57.78 91 PRO A CA 1
ATOM 736 C C . PRO A 1 91 ? 27.007 -11.317 -5.274 1.00 57.78 91 PRO A C 1
ATOM 738 O O . PRO A 1 91 ? 28.140 -11.230 -5.735 1.00 57.78 91 PRO A O 1
ATOM 741 N N . TYR A 1 92 ? 26.024 -11.953 -5.930 1.00 64.56 92 TYR A N 1
ATOM 742 C CA . TYR A 1 92 ? 26.183 -12.699 -7.190 1.00 64.56 92 TYR A CA 1
ATOM 743 C C . TYR A 1 92 ? 25.651 -11.968 -8.440 1.00 64.56 92 TYR A C 1
ATOM 745 O O . TYR A 1 92 ? 25.152 -12.613 -9.360 1.00 64.56 92 TYR A O 1
ATOM 753 N N . ASP A 1 93 ? 25.732 -10.635 -8.477 1.00 74.19 93 ASP A N 1
ATOM 754 C CA . ASP A 1 93 ? 25.307 -9.796 -9.616 1.00 74.19 93 ASP A CA 1
ATOM 755 C C . ASP A 1 93 ? 23.815 -9.905 -9.999 1.00 74.19 93 ASP A C 1
ATOM 757 O O . ASP A 1 93 ? 23.445 -9.686 -11.157 1.00 74.19 93 ASP A O 1
ATOM 761 N N . TRP A 1 94 ? 22.946 -10.211 -9.032 1.00 79.06 94 TRP A N 1
ATOM 762 C CA . TRP A 1 94 ? 21.493 -10.137 -9.215 1.00 79.06 94 TRP A CA 1
ATOM 763 C C . TRP A 1 94 ? 20.951 -8.780 -8.781 1.00 79.06 94 TRP A C 1
ATOM 765 O O . TRP A 1 94 ? 21.245 -8.289 -7.688 1.00 79.06 94 TRP A O 1
ATOM 775 N N . VAL A 1 95 ? 20.118 -8.193 -9.634 1.00 78.00 95 VAL A N 1
ATOM 776 C CA . VAL A 1 95 ? 19.470 -6.906 -9.388 1.00 78.00 95 VAL A CA 1
ATOM 777 C C . VAL A 1 95 ? 17.965 -7.082 -9.506 1.00 78.00 95 VAL A C 1
ATOM 779 O O . VAL A 1 95 ? 17.481 -7.677 -10.467 1.00 78.00 95 VAL A O 1
ATOM 782 N N . ILE A 1 96 ? 17.233 -6.527 -8.543 1.00 83.75 96 ILE A N 1
ATOM 783 C CA . ILE A 1 96 ? 15.784 -6.368 -8.640 1.00 83.75 96 ILE A CA 1
ATOM 784 C C . ILE A 1 96 ? 15.504 -4.971 -9.181 1.00 83.75 96 ILE A C 1
ATOM 786 O O . ILE A 1 96 ? 15.950 -3.972 -8.606 1.00 83.75 96 ILE A O 1
ATOM 790 N N . ALA A 1 97 ? 14.769 -4.906 -10.287 1.00 83.75 97 ALA A N 1
ATOM 791 C CA . ALA A 1 97 ? 14.213 -3.674 -10.822 1.00 83.75 97 ALA A CA 1
ATOM 792 C C . ALA A 1 97 ? 12.693 -3.690 -10.651 1.00 83.75 97 ALA A C 1
ATOM 794 O O . ALA A 1 97 ? 12.010 -4.558 -11.184 1.00 83.75 97 ALA A O 1
ATOM 795 N N . MET A 1 98 ? 12.164 -2.725 -9.910 1.00 87.06 98 MET A N 1
ATOM 796 C CA . MET A 1 98 ? 10.733 -2.552 -9.699 1.00 87.06 98 MET A CA 1
ATOM 797 C C . MET A 1 98 ? 10.248 -1.360 -10.514 1.00 87.06 98 MET A C 1
ATOM 799 O O . MET A 1 98 ? 10.712 -0.239 -10.299 1.00 87.06 98 MET A O 1
ATOM 803 N N . ILE A 1 99 ? 9.329 -1.610 -11.441 1.00 87.50 99 ILE A N 1
ATOM 804 C CA . ILE A 1 99 ? 8.630 -0.589 -12.221 1.00 87.50 99 ILE A CA 1
ATOM 805 C C . ILE A 1 99 ? 7.248 -0.389 -11.601 1.00 87.50 99 ILE A C 1
ATOM 807 O O . ILE A 1 99 ? 6.572 -1.373 -11.309 1.00 87.50 99 ILE A O 1
ATOM 811 N N . SER A 1 100 ? 6.805 0.856 -11.439 1.00 88.44 100 SER A N 1
ATOM 812 C CA . SER A 1 100 ? 5.408 1.165 -11.122 1.00 88.44 100 SER A CA 1
ATOM 813 C C . SER A 1 100 ? 4.895 2.371 -11.903 1.00 88.44 100 SER A C 1
ATOM 815 O O . SER A 1 100 ? 5.642 3.323 -12.172 1.00 88.44 100 SER A O 1
ATOM 817 N N . THR A 1 101 ? 3.615 2.327 -12.270 1.00 88.94 101 THR A N 1
ATOM 818 C CA . THR A 1 101 ? 2.878 3.467 -12.826 1.00 88.94 101 THR A CA 1
ATOM 819 C C . THR A 1 101 ? 1.378 3.356 -12.514 1.00 88.94 101 THR A C 1
ATOM 821 O O . THR A 1 101 ? 0.907 2.279 -12.132 1.00 88.94 101 THR A O 1
ATOM 824 N N . ASN A 1 102 ? 0.653 4.469 -12.628 1.00 90.75 102 ASN A N 1
ATOM 825 C CA . ASN A 1 102 ? -0.807 4.462 -12.549 1.00 90.75 102 ASN A CA 1
ATOM 826 C C . ASN A 1 102 ? -1.364 3.871 -13.835 1.00 90.75 102 ASN A C 1
ATOM 828 O O . ASN A 1 102 ? -0.800 4.104 -14.895 1.00 90.75 102 ASN A O 1
ATOM 832 N N . VAL A 1 103 ? -2.456 3.126 -13.729 1.00 91.25 103 VAL A N 1
ATOM 833 C CA . VAL A 1 103 ? -3.083 2.503 -14.885 1.00 91.25 103 VAL A CA 1
ATOM 834 C C . VAL A 1 103 ? -4.064 3.470 -15.524 1.00 91.25 103 VAL A C 1
ATOM 836 O O . VAL A 1 103 ? -5.105 3.780 -14.946 1.00 91.25 103 VAL A O 1
ATOM 839 N N . GLU A 1 104 ? -3.756 3.895 -16.742 1.00 88.31 104 GLU A N 1
ATOM 840 C CA . GLU A 1 104 ? -4.547 4.887 -17.480 1.00 88.31 104 GLU A CA 1
ATOM 841 C C . GLU A 1 104 ? -5.347 4.269 -18.642 1.00 88.31 104 GLU A C 1
ATOM 843 O O . GLU A 1 104 ? -6.241 4.909 -19.199 1.00 88.31 104 GLU A O 1
ATOM 848 N N . THR A 1 105 ? -5.052 3.020 -19.008 1.00 89.25 105 THR A N 1
ATOM 849 C CA . THR A 1 105 ? -5.655 2.307 -20.140 1.00 89.25 105 THR A CA 1
ATOM 850 C C . THR A 1 105 ? -6.179 0.919 -19.750 1.00 89.25 105 THR A C 1
ATOM 852 O O . THR A 1 105 ? -5.963 0.406 -18.645 1.00 89.25 105 THR A O 1
ATOM 855 N N . ASP A 1 106 ? -6.867 0.273 -20.694 1.00 91.38 106 ASP A N 1
ATOM 856 C CA . ASP A 1 106 ? -7.303 -1.123 -20.571 1.00 91.38 106 ASP A CA 1
ATOM 857 C C . ASP A 1 106 ? -6.162 -2.136 -20.791 1.00 91.38 106 ASP A C 1
ATOM 859 O O . ASP A 1 106 ? -6.339 -3.326 -20.527 1.00 91.38 106 ASP A O 1
ATOM 863 N N . PHE A 1 107 ? -4.981 -1.672 -21.222 1.00 92.19 107 PHE A N 1
ATOM 864 C CA . PHE A 1 107 ? -3.806 -2.492 -21.528 1.00 92.19 107 PHE A CA 1
ATOM 865 C C . PHE A 1 107 ? -2.612 -2.103 -20.630 1.00 92.19 107 PHE A C 1
ATOM 867 O O . PHE A 1 107 ? -1.592 -1.618 -21.122 1.00 92.19 107 PHE A O 1
ATOM 874 N N . PRO A 1 108 ? -2.691 -2.335 -19.304 1.00 91.56 108 PRO A N 1
ATOM 875 C CA . PRO A 1 108 ? -1.714 -1.822 -18.336 1.00 91.56 108 PRO A CA 1
ATOM 876 C C . PRO A 1 108 ? -0.278 -2.309 -18.575 1.00 91.56 108 PRO A C 1
ATOM 878 O O . PRO A 1 108 ? 0.679 -1.594 -18.292 1.00 91.56 108 PRO A O 1
ATOM 881 N N . GLU A 1 109 ? -0.092 -3.514 -19.120 1.00 91.56 109 GLU A N 1
ATOM 882 C CA . GLU A 1 109 ? 1.247 -4.018 -19.454 1.00 91.56 109 GLU A CA 1
ATOM 883 C C . GLU A 1 109 ? 1.935 -3.232 -20.580 1.00 91.56 109 GLU A C 1
ATOM 885 O O . GLU A 1 109 ? 3.165 -3.160 -20.604 1.00 91.56 109 GLU A O 1
ATOM 890 N N . GLU A 1 110 ? 1.178 -2.624 -21.498 1.00 91.00 110 GLU A N 1
ATOM 891 C CA . GLU A 1 110 ? 1.753 -1.801 -22.568 1.00 91.00 110 GLU A CA 1
ATOM 892 C C . GLU A 1 110 ? 2.317 -0.489 -22.014 1.00 91.00 110 GLU A C 1
ATOM 894 O O . GLU A 1 110 ? 3.352 -0.008 -22.484 1.00 91.00 110 GLU A O 1
ATOM 899 N N . GLU A 1 111 ? 1.702 0.043 -20.955 1.00 88.12 111 GLU A N 1
ATOM 900 C CA . GLU A 1 111 ? 2.125 1.280 -20.296 1.00 88.12 111 GLU A CA 1
ATOM 901 C C . GLU A 1 111 ? 3.528 1.147 -19.700 1.00 88.12 111 GLU A C 1
ATOM 903 O O . GLU A 1 111 ? 4.325 2.073 -19.788 1.00 88.12 111 GLU A O 1
ATOM 908 N N . ILE A 1 112 ? 3.899 -0.018 -19.161 1.00 89.50 112 ILE A N 1
ATOM 909 C CA . ILE A 1 112 ? 5.251 -0.248 -18.621 1.00 89.50 112 ILE A CA 1
ATOM 910 C C . ILE A 1 112 ? 6.291 -0.606 -19.696 1.00 89.50 112 ILE A C 1
ATOM 912 O O . ILE A 1 112 ? 7.482 -0.698 -19.386 1.00 89.50 112 ILE A O 1
ATOM 916 N N . GLY A 1 113 ? 5.884 -0.770 -20.959 1.00 88.94 113 GLY A N 1
ATOM 917 C CA . GLY A 1 113 ? 6.756 -1.121 -22.085 1.00 88.94 113 GLY A CA 1
ATOM 918 C C . GLY A 1 113 ? 7.988 -0.214 -22.240 1.00 88.94 113 GLY A C 1
ATOM 919 O O . GLY A 1 113 ? 9.108 -0.733 -22.317 1.00 88.94 113 GLY A O 1
ATOM 920 N N . PRO A 1 114 ? 7.844 1.127 -22.215 1.00 84.25 114 PRO A N 1
ATOM 921 C CA . PRO A 1 114 ? 8.978 2.048 -22.265 1.00 84.25 114 PRO A CA 1
ATOM 922 C C . PRO A 1 114 ? 9.979 1.853 -21.120 1.00 84.25 114 PRO A C 1
ATOM 924 O O . PRO A 1 114 ? 11.183 1.977 -21.336 1.00 84.25 114 PRO A O 1
ATOM 927 N N . ALA A 1 115 ? 9.508 1.528 -19.912 1.00 84.19 115 ALA A N 1
ATOM 928 C CA . ALA A 1 115 ? 10.372 1.274 -18.761 1.00 84.19 115 ALA A CA 1
ATOM 929 C C . ALA A 1 115 ? 11.083 -0.085 -18.870 1.00 84.19 115 ALA A C 1
ATOM 931 O O . ALA A 1 115 ? 12.280 -0.168 -18.597 1.00 84.19 115 ALA A O 1
ATOM 932 N N . LEU A 1 116 ? 10.379 -1.125 -19.331 1.00 87.50 116 LEU A N 1
ATOM 933 C CA . LEU A 1 116 ? 10.944 -2.456 -19.577 1.00 87.50 116 LEU A CA 1
ATOM 934 C C . LEU A 1 116 ? 12.067 -2.416 -20.621 1.00 87.50 116 LEU A C 1
ATOM 936 O O . LEU A 1 116 ? 13.111 -3.035 -20.423 1.00 87.50 116 LEU A O 1
ATOM 940 N N . ALA A 1 117 ? 11.902 -1.627 -21.688 1.00 85.00 117 ALA A N 1
ATOM 941 C CA . ALA A 1 117 ? 12.913 -1.469 -22.735 1.00 85.00 117 ALA A CA 1
ATOM 942 C C . ALA A 1 117 ? 14.257 -0.913 -22.218 1.00 85.00 117 ALA A C 1
ATOM 944 O O . ALA A 1 117 ? 15.293 -1.122 -22.851 1.00 85.00 117 ALA A O 1
ATOM 945 N N . LEU A 1 118 ? 14.267 -0.230 -21.065 1.00 79.50 118 LEU A N 1
ATOM 946 C CA . LEU A 1 118 ? 15.488 0.287 -20.438 1.00 79.50 118 LEU A CA 1
ATOM 947 C C . LEU A 1 118 ? 16.242 -0.760 -19.607 1.00 79.50 118 LEU A C 1
ATOM 949 O O . LEU A 1 118 ? 17.424 -0.556 -19.328 1.00 79.50 118 LEU A O 1
ATOM 953 N N . LEU A 1 119 ? 15.586 -1.852 -19.196 1.00 79.06 119 LEU A N 1
ATOM 954 C CA . LEU A 1 119 ? 16.170 -2.861 -18.302 1.00 79.06 119 LEU A CA 1
ATOM 955 C C . LEU A 1 119 ? 17.113 -3.839 -19.018 1.00 79.06 119 LEU A C 1
ATOM 957 O O . LEU A 1 119 ? 17.925 -4.494 -18.369 1.00 79.06 119 LEU A O 1
ATOM 961 N N . GLY A 1 120 ? 17.045 -3.927 -20.349 1.00 80.81 120 GLY A N 1
ATOM 962 C CA . GLY A 1 120 ? 17.856 -4.865 -21.121 1.00 80.81 120 GLY A CA 1
ATOM 963 C C . GLY A 1 120 ? 17.383 -6.314 -20.960 1.00 80.81 120 GLY A C 1
ATOM 964 O O . GLY A 1 120 ? 16.224 -6.611 -21.232 1.00 80.81 120 GLY A O 1
ATOM 965 N N . ASP A 1 121 ? 18.294 -7.217 -20.580 1.00 85.94 121 ASP A N 1
ATOM 966 C CA . ASP A 1 121 ? 18.029 -8.661 -20.505 1.00 85.94 121 ASP A CA 1
ATOM 967 C C . ASP A 1 121 ? 17.361 -9.050 -19.174 1.00 85.94 121 ASP A C 1
ATOM 969 O O . ASP A 1 121 ? 18.013 -9.157 -18.129 1.00 85.94 121 ASP A O 1
ATOM 973 N N . ILE A 1 122 ? 16.043 -9.245 -19.218 1.00 90.06 122 ILE A N 1
ATOM 974 C CA . ILE A 1 122 ? 15.214 -9.620 -18.068 1.00 90.06 122 ILE A CA 1
ATOM 975 C C . ILE A 1 122 ? 15.170 -11.146 -17.970 1.00 90.06 122 ILE A C 1
ATOM 977 O O . ILE A 1 122 ? 14.729 -11.810 -18.902 1.00 90.06 122 ILE A O 1
ATOM 981 N N . GLN A 1 123 ? 15.599 -11.698 -16.833 1.00 91.19 123 GLN A N 1
ATOM 982 C CA . GLN A 1 123 ? 15.596 -13.149 -16.619 1.00 91.19 123 GLN A CA 1
ATOM 983 C C . GLN A 1 123 ? 14.211 -13.665 -16.233 1.00 91.19 123 GLN A C 1
ATOM 985 O O . GLN A 1 123 ? 13.814 -14.731 -16.683 1.00 91.19 123 GLN A O 1
ATOM 990 N N . GLU A 1 124 ? 13.500 -12.904 -15.401 1.00 91.31 124 GLU A N 1
ATOM 991 C CA . GLU A 1 124 ? 12.141 -13.205 -14.953 1.00 91.31 124 GLU A CA 1
ATOM 992 C C . GLU A 1 124 ? 11.412 -11.893 -14.651 1.00 91.31 124 GLU A C 1
ATOM 994 O O . GLU A 1 124 ? 12.043 -10.912 -14.235 1.00 91.31 124 GLU A O 1
ATOM 999 N N . ARG A 1 125 ? 10.089 -11.861 -14.836 1.00 91.75 125 ARG A N 1
ATOM 1000 C CA . ARG A 1 125 ? 9.265 -10.731 -14.397 1.00 91.75 125 ARG A CA 1
ATOM 1001 C C . ARG A 1 125 ? 7.932 -11.191 -13.830 1.00 91.75 125 ARG A C 1
ATOM 1003 O O . ARG A 1 125 ? 7.299 -12.089 -14.372 1.00 91.75 125 ARG A O 1
ATOM 1010 N N . ILE A 1 126 ? 7.482 -10.499 -12.793 1.00 94.38 126 ILE A N 1
ATOM 1011 C CA . ILE A 1 126 ? 6.167 -10.686 -12.187 1.00 94.38 126 ILE A CA 1
ATOM 1012 C C . ILE A 1 126 ? 5.430 -9.359 -12.293 1.00 94.38 126 ILE A C 1
ATOM 1014 O O . ILE A 1 126 ? 5.909 -8.336 -11.799 1.00 94.38 126 ILE A O 1
ATOM 1018 N N . VAL A 1 127 ? 4.279 -9.381 -12.960 1.00 93.12 127 VAL A N 1
ATOM 1019 C CA . VAL A 1 127 ? 3.409 -8.216 -13.125 1.00 93.12 127 VAL A CA 1
ATOM 1020 C C . VAL A 1 127 ? 2.215 -8.361 -12.196 1.00 93.12 127 VAL A C 1
ATOM 1022 O O . VAL A 1 127 ? 1.539 -9.388 -12.201 1.00 93.12 127 VAL A O 1
ATOM 1025 N N . THR A 1 128 ? 1.936 -7.317 -11.426 1.00 94.12 128 THR A N 1
ATOM 1026 C CA . THR A 1 128 ? 0.747 -7.208 -10.589 1.00 94.12 128 THR A CA 1
ATOM 1027 C C . THR A 1 128 ? 0.009 -5.919 -10.912 1.00 94.12 128 THR A C 1
ATOM 1029 O O . THR A 1 128 ? 0.606 -4.858 -11.086 1.00 94.12 128 THR A O 1
ATOM 1032 N N . VAL A 1 129 ? -1.313 -6.014 -11.014 1.00 93.75 129 VAL A N 1
ATOM 1033 C CA . VAL A 1 129 ? -2.201 -4.856 -11.115 1.00 93.75 129 VAL A CA 1
ATOM 1034 C C . VAL A 1 129 ? -3.074 -4.868 -9.874 1.00 93.75 129 VAL A C 1
ATOM 1036 O O . VAL A 1 129 ? -3.728 -5.870 -9.590 1.00 93.75 129 VAL A O 1
ATOM 1039 N N . SER A 1 130 ? -3.052 -3.773 -9.126 1.00 92.12 130 SER A N 1
ATOM 1040 C CA . SER A 1 130 ? -3.748 -3.655 -7.849 1.00 92.12 130 SER A CA 1
ATOM 1041 C C . SER A 1 130 ? -4.660 -2.443 -7.867 1.00 92.12 130 SER A C 1
ATOM 1043 O O . SER A 1 130 ? -4.261 -1.362 -8.301 1.00 92.12 130 SER A O 1
ATOM 1045 N N . ASP A 1 131 ? -5.875 -2.624 -7.368 1.00 93.19 131 ASP A N 1
ATOM 1046 C CA . ASP A 1 131 ? -6.802 -1.527 -7.131 1.00 93.19 131 ASP A CA 1
ATOM 1047 C C . ASP A 1 131 ? -6.417 -0.804 -5.836 1.00 93.19 131 ASP A C 1
ATOM 1049 O O . ASP A 1 131 ? -6.151 -1.440 -4.814 1.00 93.19 131 ASP A O 1
ATOM 1053 N N . CYS A 1 132 ? -6.391 0.525 -5.881 1.00 92.25 132 CYS A N 1
ATOM 1054 C CA . CYS A 1 132 ? -6.090 1.357 -4.728 1.00 92.25 132 CYS A CA 1
ATOM 1055 C C . CYS A 1 132 ? -7.387 1.899 -4.130 1.00 92.25 132 CYS A C 1
ATOM 1057 O O . CYS A 1 132 ? -8.253 2.405 -4.848 1.00 92.25 132 CYS A O 1
ATOM 1059 N N . HIS A 1 133 ? -7.501 1.799 -2.809 1.00 94.81 133 HIS A N 1
ATOM 1060 C CA . HIS A 1 133 ? -8.703 2.118 -2.059 1.00 94.81 133 HIS A CA 1
ATOM 1061 C C . HIS A 1 133 ? -8.440 3.150 -0.965 1.00 94.81 133 HIS A C 1
ATOM 1063 O O . HIS A 1 133 ? -7.370 3.155 -0.352 1.00 94.81 133 HIS A O 1
ATOM 1069 N N . TRP A 1 134 ? -9.448 3.977 -0.699 1.00 94.19 134 TRP A N 1
ATOM 1070 C CA . TRP A 1 134 ? -9.506 4.888 0.440 1.00 94.19 134 TRP A CA 1
ATOM 1071 C C . TRP A 1 134 ? -10.687 4.548 1.354 1.00 94.19 134 TRP A C 1
ATOM 1073 O O . TRP A 1 134 ? -11.707 4.031 0.879 1.00 94.19 134 TRP A O 1
ATOM 1083 N N . PRO A 1 135 ? -10.571 4.827 2.663 1.00 96.00 135 PRO A N 1
ATOM 1084 C CA . PRO A 1 135 ? -11.693 4.704 3.583 1.00 96.00 135 PRO A CA 1
ATOM 1085 C C . PRO A 1 135 ? -12.849 5.629 3.197 1.00 96.00 135 PRO A C 1
ATOM 1087 O O . PRO A 1 135 ? -12.635 6.790 2.852 1.00 96.00 135 PRO A O 1
ATOM 1090 N N . ARG A 1 136 ? -14.090 5.144 3.328 1.00 95.88 136 ARG A N 1
ATOM 1091 C CA . ARG A 1 136 ? -15.292 5.988 3.175 1.00 95.88 136 ARG A CA 1
ATOM 1092 C C . ARG A 1 136 ? -15.593 6.849 4.402 1.00 95.88 136 ARG A C 1
ATOM 1094 O O . ARG A 1 136 ? -16.359 7.803 4.303 1.00 95.88 136 ARG A O 1
ATOM 1101 N N . GLU A 1 137 ? -15.036 6.489 5.553 1.00 94.19 137 GLU A N 1
ATOM 1102 C CA . GLU A 1 137 ? -15.250 7.156 6.837 1.00 94.19 137 GLU A CA 1
ATOM 1103 C C . GLU A 1 137 ? -13.929 7.328 7.594 1.00 94.19 137 GLU A C 1
ATOM 1105 O O . GLU A 1 137 ? -12.986 6.564 7.408 1.00 94.19 137 GLU A O 1
ATOM 1110 N N . ASP A 1 138 ? -13.854 8.319 8.481 1.00 95.50 138 ASP A N 1
ATOM 1111 C CA . ASP A 1 138 ? -12.637 8.610 9.248 1.00 95.50 138 ASP A CA 1
ATOM 1112 C C . ASP A 1 138 ? -12.411 7.651 10.438 1.00 95.50 138 ASP A C 1
ATOM 1114 O O . ASP A 1 138 ? -11.347 7.656 11.060 1.00 95.50 138 ASP A O 1
ATOM 1118 N N . GLY A 1 139 ? -13.386 6.797 10.749 1.00 96.19 139 GLY A N 1
ATOM 1119 C CA . GLY A 1 139 ? -13.299 5.806 11.818 1.00 96.19 139 GLY A CA 1
ATOM 1120 C C . GLY A 1 139 ? -13.562 6.345 13.225 1.00 96.19 139 GLY A C 1
ATOM 1121 O O . GLY A 1 139 ? -13.541 5.573 14.179 1.00 96.19 139 GLY A O 1
ATOM 1122 N N . THR A 1 140 ? -13.832 7.639 13.406 1.00 96.25 140 THR A N 1
ATOM 1123 C CA . THR A 1 140 ? -13.997 8.229 14.747 1.00 96.25 140 THR A CA 1
ATOM 1124 C C . THR A 1 140 ? -15.280 7.765 15.444 1.00 96.25 140 THR A C 1
ATOM 1126 O O . THR A 1 140 ? -15.262 7.486 16.644 1.00 96.25 140 THR A O 1
ATOM 1129 N N . GLU A 1 141 ? -16.380 7.589 14.711 1.00 96.38 141 GLU A N 1
ATOM 1130 C CA . GLU A 1 141 ? -17.629 7.037 15.259 1.00 96.38 141 GLU A CA 1
ATOM 1131 C C . GLU A 1 141 ? -17.570 5.508 15.377 1.00 96.38 141 GLU A C 1
ATOM 1133 O O . GLU A 1 141 ? -17.889 4.942 16.430 1.00 96.38 141 GLU A O 1
ATOM 1138 N N . SER A 1 142 ? -17.103 4.839 14.319 1.00 96.88 142 SER A N 1
ATOM 1139 C CA . SER A 1 142 ? -17.069 3.377 14.230 1.00 96.88 142 SER A CA 1
ATOM 1140 C C . SER A 1 142 ? -15.932 2.735 15.029 1.00 96.88 142 SER A C 1
ATOM 1142 O O . SER A 1 142 ? -16.013 1.553 15.356 1.00 96.88 142 SER A O 1
ATOM 1144 N N . GLN A 1 143 ? -14.902 3.503 15.400 1.00 97.12 143 GLN A N 1
ATOM 1145 C CA . GLN A 1 143 ? -13.630 3.030 15.973 1.00 97.12 143 GLN A CA 1
ATOM 1146 C C . GLN A 1 143 ? -12.905 2.003 15.091 1.00 97.12 143 GLN A C 1
ATOM 1148 O O . GLN A 1 143 ? -12.152 1.156 15.581 1.00 97.12 143 GLN A O 1
ATOM 1153 N N . LEU A 1 144 ? -13.138 2.098 13.784 1.00 96.12 144 LEU A N 1
ATOM 1154 C CA . LEU A 1 144 ? -12.492 1.313 12.749 1.00 96.12 144 LEU A CA 1
ATOM 1155 C C . LEU A 1 144 ? -11.647 2.249 11.882 1.00 96.12 144 LEU A C 1
ATOM 1157 O O . LEU A 1 144 ? -12.181 3.017 11.085 1.00 96.12 144 LEU A O 1
ATOM 1161 N N . PHE A 1 145 ? -10.330 2.189 12.035 1.00 96.62 145 PHE A N 1
ATOM 1162 C CA . PHE A 1 145 ? -9.396 3.069 11.342 1.00 96.62 145 PHE A CA 1
ATOM 1163 C C . PHE A 1 145 ? -8.729 2.306 10.202 1.00 96.62 145 PHE A C 1
ATOM 1165 O O . PHE A 1 145 ? -7.886 1.438 10.424 1.00 96.62 145 PHE A O 1
ATOM 1172 N N . I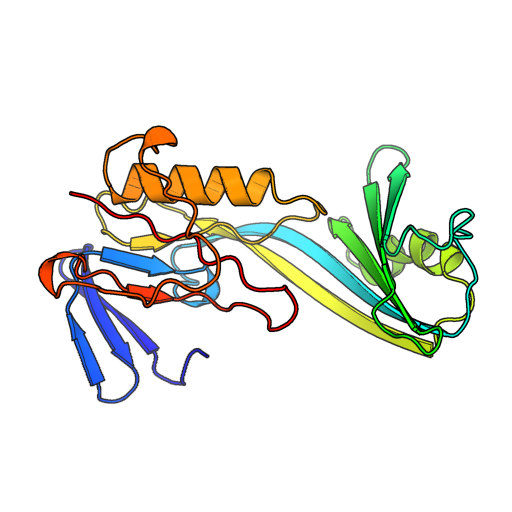LE A 1 146 ? -9.136 2.618 8.976 1.00 95.81 146 ILE A N 1
ATOM 1173 C CA . ILE A 1 146 ? -8.648 1.936 7.776 1.00 95.81 146 ILE A CA 1
ATOM 1174 C C . ILE A 1 146 ? -7.525 2.771 7.153 1.00 95.81 146 ILE A C 1
ATOM 1176 O O . ILE A 1 146 ? -7.651 4.001 7.072 1.00 95.81 146 ILE A O 1
ATOM 1180 N N . SER A 1 147 ? -6.442 2.116 6.739 1.00 95.75 147 SER A N 1
ATOM 1181 C CA . SER A 1 147 ? -5.372 2.744 5.961 1.00 95.75 147 SER A CA 1
ATOM 1182 C C . SER A 1 147 ? -5.743 2.915 4.490 1.00 95.75 147 SER A C 1
ATOM 1184 O O . SER A 1 147 ? -6.679 2.306 3.967 1.00 95.75 147 SER A O 1
ATOM 1186 N N . GLN A 1 148 ? -5.004 3.775 3.804 1.00 93.62 148 GLN A N 1
ATOM 1187 C CA . GLN A 1 148 ? -5.078 3.918 2.358 1.00 93.62 148 GLN A CA 1
ATOM 1188 C C . GLN A 1 148 ? -4.208 2.857 1.682 1.00 93.62 148 GLN A C 1
ATOM 1190 O O . GLN A 1 148 ? -3.140 2.490 2.175 1.00 93.62 148 GLN A O 1
ATOM 1195 N N . SER A 1 149 ? -4.620 2.384 0.506 1.00 92.00 149 SER A N 1
ATOM 1196 C CA . SER A 1 149 ? -3.739 1.539 -0.305 1.00 92.00 149 SER A CA 1
ATOM 1197 C C . SER A 1 149 ? -2.482 2.296 -0.738 1.00 92.00 149 SER A C 1
ATOM 1199 O O . SER A 1 149 ? -2.546 3.476 -1.084 1.00 92.00 149 SER A O 1
ATOM 1201 N N . TYR A 1 150 ? -1.353 1.588 -0.813 1.00 87.19 150 TYR A N 1
ATOM 1202 C CA . TYR A 1 150 ? -0.107 2.148 -1.331 1.00 87.19 150 TYR A CA 1
ATOM 1203 C C . TYR A 1 150 ? -0.273 2.687 -2.752 1.00 87.19 150 TYR A C 1
ATOM 1205 O O . TYR A 1 150 ? -0.723 1.978 -3.662 1.00 87.19 150 TYR A O 1
ATOM 1213 N N . ASP A 1 151 ? 0.164 3.928 -2.941 1.00 83.06 151 ASP A N 1
ATOM 1214 C CA . ASP A 1 151 ? 0.193 4.580 -4.240 1.00 83.06 151 ASP A CA 1
ATOM 1215 C C . ASP A 1 151 ? 1.369 4.083 -5.113 1.00 83.06 151 ASP A C 1
ATOM 1217 O O . ASP A 1 151 ? 2.065 3.097 -4.831 1.00 83.06 151 ASP A O 1
ATOM 1221 N N . VAL A 1 152 ? 1.552 4.750 -6.249 1.00 79.00 152 VAL A N 1
ATOM 1222 C CA . VAL A 1 152 ? 2.612 4.486 -7.228 1.00 79.00 152 VAL A CA 1
ATOM 1223 C C . VAL A 1 152 ? 3.992 4.988 -6.782 1.00 79.00 152 VAL A C 1
ATOM 1225 O O . VAL A 1 152 ? 5.012 4.618 -7.376 1.00 79.00 152 VAL A O 1
ATOM 1228 N N . THR A 1 153 ? 4.060 5.859 -5.775 1.00 74.38 153 THR A N 1
ATOM 1229 C CA . THR A 1 153 ? 5.299 6.530 -5.392 1.00 74.38 153 THR A CA 1
ATOM 1230 C C . THR A 1 153 ? 6.302 5.541 -4.800 1.00 74.38 153 THR A C 1
ATOM 1232 O O . THR A 1 153 ? 5.977 4.571 -4.128 1.00 74.38 153 THR A O 1
ATOM 1235 N N . THR A 1 154 ? 7.589 5.781 -5.064 1.00 67.56 154 THR A N 1
ATOM 1236 C CA . THR A 1 154 ? 8.681 4.975 -4.493 1.00 67.56 154 THR A CA 1
ATOM 1237 C C . THR A 1 154 ? 9.371 5.726 -3.358 1.00 67.56 154 THR A C 1
ATOM 1239 O O . THR A 1 154 ? 10.601 5.703 -3.242 1.00 67.56 154 THR A O 1
ATOM 1242 N N . ASN A 1 155 ? 8.637 6.504 -2.582 1.00 73.88 155 ASN A N 1
ATOM 1243 C CA . ASN A 1 155 ? 9.095 6.992 -1.288 1.00 73.88 155 ASN A CA 1
ATOM 1244 C C . ASN A 1 155 ? 7.986 6.689 -0.274 1.00 73.88 155 ASN A C 1
ATOM 1246 O O . ASN A 1 155 ? 6.940 6.184 -0.654 1.00 73.88 155 ASN A O 1
ATOM 1250 N N . PHE A 1 156 ? 8.245 6.930 1.004 1.00 78.56 156 PHE A N 1
ATOM 1251 C CA . PHE A 1 156 ? 7.269 6.662 2.059 1.00 78.56 156 PHE A CA 1
ATOM 1252 C C . PHE A 1 156 ? 6.552 7.932 2.512 1.00 78.56 156 PHE A C 1
ATOM 1254 O O . PHE A 1 156 ? 6.034 7.968 3.617 1.00 78.56 156 PHE A O 1
ATOM 1261 N N . GLU A 1 157 ? 6.571 9.005 1.719 1.00 77.75 157 GLU A N 1
ATOM 1262 C CA . GLU A 1 157 ? 6.024 10.289 2.161 1.00 77.75 157 GLU A CA 1
ATOM 1263 C C . GLU A 1 157 ? 4.507 10.206 2.344 1.00 77.75 157 GLU A C 1
ATOM 1265 O O . GLU A 1 157 ? 4.005 10.514 3.419 1.00 77.75 157 GLU A O 1
ATOM 1270 N N . THR A 1 158 ? 3.787 9.709 1.338 1.00 83.31 158 THR A N 1
ATOM 1271 C CA . THR A 1 158 ? 2.328 9.543 1.395 1.00 83.31 158 THR A CA 1
ATOM 1272 C C . THR A 1 158 ? 1.915 8.486 2.414 1.00 83.31 158 THR A C 1
ATOM 1274 O O . THR A 1 158 ? 1.012 8.732 3.206 1.00 83.31 158 THR A O 1
ATOM 1277 N N . THR A 1 159 ? 2.643 7.368 2.492 1.00 86.19 159 THR A N 1
ATOM 1278 C CA . THR A 1 159 ? 2.462 6.361 3.550 1.00 86.19 159 THR A CA 1
ATOM 1279 C C . THR A 1 159 ? 2.641 6.958 4.944 1.00 86.19 159 THR A C 1
ATOM 1281 O O . THR A 1 159 ? 1.833 6.706 5.829 1.00 86.19 159 THR A O 1
ATOM 1284 N N . LEU A 1 160 ? 3.686 7.762 5.164 1.00 86.00 160 LEU A N 1
ATOM 1285 C CA . LEU A 1 160 ? 3.927 8.394 6.459 1.00 86.00 160 LEU A CA 1
ATOM 1286 C C . LEU A 1 160 ? 2.797 9.362 6.813 1.00 86.00 160 LEU A C 1
ATOM 1288 O O . LEU A 1 160 ? 2.367 9.393 7.962 1.00 86.00 160 LEU A O 1
ATOM 1292 N N . LEU A 1 161 ? 2.311 10.138 5.842 1.00 88.94 161 LEU A N 1
ATOM 1293 C CA . LEU A 1 161 ? 1.173 11.030 6.049 1.00 88.94 161 LEU A CA 1
ATOM 1294 C C . LEU A 1 161 ? -0.087 10.253 6.447 1.00 88.94 161 LEU A C 1
ATOM 1296 O O . LEU A 1 161 ? -0.766 10.677 7.377 1.00 88.94 161 LEU A O 1
ATOM 1300 N N . ASP A 1 162 ? -0.354 9.110 5.815 1.00 91.94 162 ASP A N 1
ATOM 1301 C CA . ASP A 1 162 ? -1.489 8.252 6.172 1.00 91.94 162 ASP A CA 1
ATOM 1302 C C . ASP A 1 162 ? -1.338 7.655 7.580 1.00 91.94 162 ASP A C 1
ATOM 1304 O O . ASP A 1 162 ? -2.261 7.721 8.385 1.00 91.94 162 ASP A O 1
ATOM 1308 N N . VAL A 1 163 ? -0.142 7.178 7.949 1.00 90.50 163 VAL A N 1
ATOM 1309 C CA . VAL A 1 163 ? 0.143 6.693 9.314 1.00 90.50 163 VAL A CA 1
ATOM 1310 C C . VAL A 1 163 ? -0.098 7.784 10.362 1.00 90.50 163 VAL A C 1
ATOM 1312 O O . VAL A 1 163 ? -0.705 7.523 11.403 1.00 90.50 163 VAL A O 1
ATOM 1315 N N . LEU A 1 164 ? 0.365 9.011 10.107 1.00 91.19 164 LEU A N 1
ATOM 1316 C CA . LEU A 1 164 ? 0.168 10.142 11.018 1.00 91.19 164 LEU A CA 1
ATOM 1317 C C . LEU A 1 164 ? -1.307 10.555 11.113 1.00 91.19 164 LEU A C 1
ATOM 1319 O O . LEU A 1 164 ? -1.779 10.898 12.198 1.00 91.19 164 LEU A O 1
ATOM 1323 N N . ASP A 1 165 ? -2.035 10.503 10.001 1.00 94.44 165 ASP A N 1
ATOM 1324 C CA . ASP A 1 165 ? -3.469 10.775 9.952 1.00 94.44 165 ASP A CA 1
ATOM 1325 C C . ASP A 1 165 ? -4.276 9.725 10.734 1.00 94.44 165 ASP A C 1
ATOM 1327 O O . ASP A 1 165 ? -5.064 10.079 11.614 1.00 94.44 165 ASP A O 1
ATOM 1331 N N . ILE A 1 166 ? -4.011 8.434 10.506 1.00 94.50 166 ILE A N 1
ATOM 1332 C CA . ILE A 1 166 ? -4.596 7.320 11.266 1.00 94.50 166 ILE A CA 1
ATOM 1333 C C . ILE A 1 166 ? -4.314 7.480 12.758 1.00 94.50 166 ILE A C 1
ATOM 1335 O O . ILE A 1 166 ? -5.226 7.342 13.574 1.00 94.50 166 ILE A O 1
ATOM 1339 N N . PHE A 1 167 ? -3.069 7.798 13.130 1.00 92.88 167 PHE A N 1
ATOM 1340 C CA . PHE A 1 167 ? -2.705 8.026 14.525 1.00 92.88 167 PHE A CA 1
ATOM 1341 C C . PHE A 1 167 ? -3.543 9.144 15.147 1.00 92.88 167 PHE A C 1
ATOM 1343 O O . PHE A 1 167 ? -4.081 8.987 16.246 1.00 92.88 167 PHE A O 1
ATOM 1350 N N . ARG A 1 168 ? -3.691 10.263 14.435 1.00 94.31 168 ARG A N 1
ATOM 1351 C CA . ARG A 1 168 ? -4.471 11.407 14.901 1.00 94.31 168 ARG A CA 1
ATOM 1352 C C . ARG A 1 168 ? -5.950 11.063 15.059 1.00 94.31 168 ARG A C 1
ATOM 1354 O O . ARG A 1 168 ? -6.531 11.384 16.093 1.00 94.31 168 ARG A O 1
ATOM 1361 N N . ARG A 1 169 ? -6.555 10.388 14.076 1.00 95.12 169 ARG A N 1
ATOM 1362 C CA . ARG A 1 169 ? -7.960 9.942 14.131 1.00 95.12 169 ARG A CA 1
ATOM 1363 C C . ARG A 1 169 ? -8.193 8.931 15.253 1.00 95.12 169 ARG A C 1
ATOM 1365 O O . ARG A 1 169 ? -9.174 9.041 15.985 1.00 95.12 169 ARG A O 1
ATOM 1372 N N . GLY A 1 170 ? -7.263 7.993 15.415 1.00 92.94 170 GLY A N 1
ATOM 1373 C CA . GLY A 1 170 ? -7.310 6.925 16.408 1.00 92.94 170 GLY A CA 1
ATOM 1374 C C . GLY A 1 170 ? -7.143 7.402 17.846 1.00 92.94 170 GLY A C 1
ATOM 1375 O O . GLY A 1 170 ? -7.851 6.953 18.747 1.00 92.94 170 GLY A O 1
ATOM 1376 N N . THR A 1 171 ? -6.218 8.333 18.076 1.00 91.94 171 THR A N 1
ATOM 1377 C CA . THR A 1 171 ? -5.850 8.772 19.431 1.00 91.94 171 THR A CA 1
ATOM 1378 C C . THR A 1 171 ? -6.455 10.108 19.851 1.00 91.94 171 THR A C 1
ATOM 1380 O O . THR A 1 171 ? -6.490 10.397 21.049 1.00 91.94 171 THR A O 1
ATOM 1383 N N . GLY A 1 172 ? -6.926 10.913 18.893 1.00 92.50 172 GLY A N 1
ATOM 1384 C CA . GLY A 1 172 ? -7.419 12.273 19.113 1.00 92.50 172 GLY A CA 1
ATOM 1385 C C . GLY A 1 172 ? -6.323 13.324 19.333 1.00 92.50 172 GLY A C 1
ATOM 1386 O O . GLY A 1 172 ? -6.645 14.465 19.660 1.00 92.50 172 GLY A O 1
ATOM 1387 N N . GLU A 1 173 ? -5.044 12.971 19.173 1.00 91.56 173 GLU A N 1
ATOM 1388 C CA . GLU A 1 173 ? -3.888 13.844 19.417 1.00 91.56 173 GLU A CA 1
ATOM 1389 C C . GLU A 1 173 ? -2.932 13.844 18.211 1.00 91.56 173 GLU A C 1
ATOM 1391 O O . GLU A 1 173 ? -2.813 12.850 17.497 1.00 91.56 173 GLU A O 1
ATOM 1396 N N . ASP A 1 174 ? -2.216 14.949 17.989 1.00 91.44 174 ASP A N 1
ATOM 1397 C CA . ASP A 1 174 ? -1.143 14.991 16.989 1.00 91.44 174 ASP A CA 1
ATOM 1398 C C . ASP A 1 174 ? 0.079 14.183 17.459 1.00 91.44 174 ASP A C 1
ATOM 1400 O O . ASP A 1 174 ? 0.393 14.119 18.652 1.00 91.44 174 ASP A O 1
ATOM 1404 N N . PHE A 1 175 ? 0.803 13.577 16.514 1.00 87.25 175 PHE A N 1
ATOM 1405 C CA . PHE A 1 175 ? 1.990 12.787 16.832 1.00 87.25 175 PHE A CA 1
ATOM 1406 C C . PHE A 1 175 ? 3.132 13.661 17.373 1.00 87.25 175 PHE A C 1
ATOM 1408 O O . PHE A 1 175 ? 3.614 14.580 16.706 1.00 87.25 175 PHE A O 1
ATOM 1415 N N . ASP A 1 176 ? 3.611 13.335 18.573 1.00 86.25 176 ASP A N 1
ATOM 1416 C CA . ASP A 1 176 ? 4.705 14.043 19.237 1.00 86.25 176 ASP A CA 1
ATOM 1417 C C . ASP A 1 176 ? 6.036 13.302 19.054 1.00 86.25 176 ASP A C 1
ATOM 1419 O O . ASP A 1 176 ? 6.349 12.335 19.755 1.00 86.25 176 ASP A O 1
ATOM 1423 N N . TRP A 1 177 ? 6.862 13.809 18.137 1.00 82.50 177 TRP A N 1
ATOM 1424 C CA . TRP A 1 177 ? 8.188 13.263 17.832 1.00 82.50 177 TRP A CA 1
ATOM 1425 C C . TRP A 1 177 ? 9.140 13.231 19.033 1.00 82.50 177 TRP A C 1
ATOM 1427 O O . TRP A 1 177 ? 10.059 12.415 19.055 1.00 82.50 177 TRP A O 1
ATOM 1437 N N . ASN A 1 178 ? 8.920 14.055 20.063 1.00 82.19 178 ASN A N 1
ATOM 1438 C CA . ASN A 1 178 ? 9.760 14.040 21.265 1.00 82.19 178 ASN A CA 1
ATOM 1439 C C . ASN A 1 178 ? 9.547 12.781 22.118 1.00 82.19 178 ASN A C 1
ATOM 1441 O O . ASN A 1 178 ? 10.359 12.482 22.996 1.00 82.19 178 ASN A O 1
ATOM 1445 N N . ARG A 1 179 ? 8.463 12.035 21.872 1.00 76.44 179 ARG A N 1
ATOM 1446 C CA . ARG A 1 179 ? 8.173 10.767 22.553 1.00 76.44 179 ARG A CA 1
ATOM 1447 C C . ARG A 1 179 ? 8.918 9.587 21.934 1.00 76.44 179 ARG A C 1
ATOM 1449 O O . ARG A 1 179 ? 9.004 8.537 22.569 1.00 76.44 179 ARG A O 1
ATOM 1456 N N . VAL A 1 180 ? 9.494 9.755 20.742 1.00 76.81 180 VAL A N 1
ATOM 1457 C CA . VAL A 1 180 ? 10.249 8.701 20.057 1.00 76.81 180 VAL A CA 1
ATOM 1458 C C . VAL A 1 180 ? 11.560 8.449 20.796 1.00 76.81 180 VAL A C 1
ATOM 1460 O O . VAL A 1 180 ? 12.435 9.311 20.885 1.00 76.81 180 VAL A O 1
ATOM 1463 N N . ARG A 1 181 ? 11.714 7.234 21.328 1.00 74.25 181 ARG A N 1
ATOM 1464 C CA . ARG A 1 181 ? 12.959 6.773 21.947 1.00 74.25 181 ARG A CA 1
ATOM 1465 C C . ARG A 1 181 ? 13.676 5.842 20.985 1.00 74.25 181 ARG A C 1
ATOM 1467 O O . ARG A 1 181 ? 13.209 4.741 20.722 1.00 74.25 181 ARG A O 1
ATOM 1474 N N . PHE A 1 182 ? 14.840 6.262 20.503 1.00 65.00 182 PHE A N 1
ATOM 1475 C CA . PHE A 1 182 ? 15.724 5.366 19.766 1.00 65.00 182 PHE A CA 1
ATOM 1476 C C . PHE A 1 182 ? 16.299 4.337 20.738 1.00 65.00 182 PHE A C 1
ATOM 1478 O O . PHE A 1 182 ? 17.035 4.687 21.667 1.00 65.00 182 PHE A O 1
ATOM 1485 N N . LEU A 1 183 ? 15.945 3.069 20.541 1.00 52.94 183 LEU A N 1
ATOM 1486 C CA . LEU A 1 183 ? 16.561 1.973 21.274 1.00 52.94 183 LEU A CA 1
ATOM 1487 C C . LEU A 1 183 ? 18.053 1.943 20.932 1.00 52.94 183 LEU A C 1
ATOM 1489 O O . LEU A 1 183 ? 18.437 1.936 19.763 1.00 52.94 183 LEU A O 1
ATOM 1493 N N . LYS A 1 184 ? 18.905 1.945 21.959 1.00 49.12 184 LYS A N 1
ATOM 1494 C CA . LYS A 1 184 ? 20.332 1.680 21.770 1.00 49.12 184 LYS A CA 1
ATOM 1495 C C . LYS A 1 184 ? 20.521 0.185 21.544 1.00 49.12 184 LYS A C 1
ATOM 1497 O O . LYS A 1 184 ? 19.891 -0.630 22.219 1.00 49.12 184 LYS A O 1
ATOM 1502 N N . GLU A 1 185 ? 21.400 -0.157 20.611 1.00 44.59 185 GLU A N 1
ATOM 1503 C CA . GLU A 1 185 ? 21.764 -1.537 20.291 1.00 44.59 185 GLU A CA 1
ATOM 1504 C C . GLU A 1 185 ? 22.133 -2.308 21.578 1.00 44.59 185 GLU A C 1
ATOM 1506 O O . GLU A 1 185 ? 22.996 -1.874 22.343 1.00 44.59 185 GLU A O 1
ATOM 1511 N N . GLY A 1 186 ? 21.445 -3.426 21.847 1.00 53.59 186 GLY A N 1
ATOM 1512 C CA . GLY A 1 186 ? 21.762 -4.342 22.953 1.00 53.59 186 GLY A CA 1
ATOM 1513 C C . GLY A 1 186 ? 20.967 -4.201 24.262 1.00 53.59 186 GLY A C 1
ATOM 1514 O O . GLY A 1 186 ? 21.269 -4.936 25.201 1.00 53.59 186 GLY A O 1
ATOM 1515 N N . GLN A 1 187 ? 19.957 -3.327 24.371 1.00 47.59 187 GLN A N 1
ATOM 1516 C CA . GLN A 1 187 ? 19.078 -3.322 25.556 1.00 47.59 187 GLN A CA 1
ATOM 1517 C C . GLN A 1 187 ? 17.903 -4.312 25.414 1.00 47.59 187 GLN A C 1
ATOM 1519 O O . GLN A 1 187 ? 17.209 -4.280 24.395 1.00 47.59 187 GLN A O 1
ATOM 1524 N N . PRO A 1 188 ? 17.647 -5.184 26.414 1.00 47.25 188 PRO A N 1
ATOM 1525 C CA . PRO A 1 188 ? 16.482 -6.061 26.404 1.00 47.25 188 PRO A CA 1
ATOM 1526 C C . PRO A 1 188 ? 15.196 -5.241 26.530 1.00 47.25 188 PRO A C 1
ATOM 1528 O O . PRO A 1 188 ? 15.141 -4.251 27.263 1.00 47.25 188 PRO A O 1
ATOM 1531 N N . ARG A 1 189 ? 14.155 -5.669 25.813 1.00 51.47 189 ARG A N 1
ATOM 1532 C CA . ARG A 1 189 ? 12.833 -5.050 25.889 1.00 51.47 189 ARG A CA 1
ATOM 1533 C C . ARG A 1 189 ? 12.200 -5.406 27.238 1.00 51.47 189 ARG A C 1
ATOM 1535 O O . ARG A 1 189 ? 12.013 -6.585 27.537 1.00 51.47 189 ARG A O 1
ATOM 1542 N N . HIS A 1 190 ? 11.881 -4.406 28.050 1.00 40.72 190 HIS A N 1
ATOM 1543 C CA . HIS A 1 190 ? 10.961 -4.558 29.174 1.00 40.72 190 HIS A CA 1
ATOM 1544 C C . HIS A 1 190 ? 9.685 -3.804 28.822 1.00 40.72 190 HIS A C 1
ATOM 1546 O O . HIS A 1 190 ? 9.738 -2.599 28.595 1.00 40.72 190 HIS A O 1
ATOM 1552 N N . PHE A 1 191 ? 8.583 -4.544 28.742 1.00 40.28 191 PHE A N 1
ATOM 1553 C CA . PHE A 1 191 ? 7.236 -4.022 28.554 1.00 40.28 191 PHE A CA 1
ATOM 1554 C C . PHE A 1 191 ? 6.440 -4.337 29.818 1.00 40.28 191 PHE A C 1
ATOM 1556 O O . PHE A 1 191 ? 6.523 -5.466 30.314 1.00 40.28 191 PHE A O 1
ATOM 1563 N N . GLU A 1 192 ? 5.702 -3.361 30.340 1.00 37.88 192 GLU A N 1
ATOM 1564 C CA . GLU A 1 192 ? 4.698 -3.606 31.373 1.00 37.88 192 GLU A CA 1
ATOM 1565 C C . GLU A 1 192 ? 3.337 -3.846 30.705 1.00 37.88 192 GLU A C 1
ATOM 1567 O O . GLU A 1 192 ? 3.036 -3.315 29.640 1.00 37.88 192 GLU A O 1
ATOM 1572 N N . GLU A 1 193 ? 2.489 -4.671 31.317 1.00 36.56 193 GLU A N 1
ATOM 1573 C CA . GLU A 1 193 ? 1.174 -5.048 30.770 1.00 36.56 193 GLU A CA 1
ATOM 1574 C C . GLU A 1 193 ? 0.242 -3.827 30.584 1.00 36.56 193 GLU A C 1
ATOM 1576 O O . GLU A 1 193 ? -0.651 -3.835 29.742 1.00 36.56 193 GLU A O 1
ATOM 1581 N N . SER A 1 194 ? 0.502 -2.739 31.317 1.00 40.00 194 SER A N 1
ATOM 1582 C CA . SER A 1 194 ? -0.168 -1.439 31.194 1.00 40.00 194 SER A CA 1
ATOM 1583 C C . SER A 1 194 ? 0.215 -0.625 29.954 1.00 40.00 194 SER A C 1
ATOM 1585 O O . SER A 1 194 ? -0.453 0.366 29.671 1.00 40.00 194 SER A O 1
ATOM 1587 N N . ASP A 1 195 ? 1.271 -1.009 29.232 1.00 38.25 195 ASP A N 1
ATOM 1588 C CA . ASP A 1 195 ? 1.735 -0.309 28.024 1.00 38.25 195 ASP A CA 1
ATOM 1589 C C . ASP A 1 195 ? 0.908 -0.677 26.775 1.00 38.25 195 ASP A C 1
ATOM 1591 O O . ASP A 1 195 ? 1.026 -0.033 25.730 1.00 38.25 195 ASP A O 1
ATOM 1595 N N . PHE A 1 196 ? 0.051 -1.699 26.871 1.00 36.03 196 PHE A N 1
ATOM 1596 C CA . PHE A 1 196 ? -0.806 -2.149 25.781 1.00 36.03 196 PHE A CA 1
ATOM 1597 C C . PHE A 1 196 ? -2.171 -1.461 25.859 1.00 36.03 196 PHE A C 1
ATOM 1599 O O . PHE A 1 196 ? -2.983 -1.721 26.746 1.00 36.03 196 PHE A O 1
ATOM 1606 N N . VAL A 1 197 ? -2.459 -0.596 24.886 1.00 40.03 197 VAL A N 1
ATOM 1607 C CA . VAL A 1 197 ? -3.847 -0.231 24.580 1.00 40.03 197 VAL A CA 1
ATOM 1608 C C . VAL A 1 197 ? -4.499 -1.474 23.964 1.00 40.03 197 VAL A C 1
ATOM 1610 O O . VAL A 1 197 ? -3.864 -2.131 23.143 1.00 40.03 197 VAL A O 1
ATOM 1613 N N . GLU A 1 198 ? -5.725 -1.825 24.367 1.00 44.81 198 GLU A N 1
ATOM 1614 C CA . GLU A 1 198 ? -6.537 -2.918 23.789 1.00 44.81 198 GLU A CA 1
ATOM 1615 C C . GLU A 1 198 ? -6.843 -2.650 22.297 1.00 44.81 198 GLU A C 1
ATOM 1617 O O . GLU A 1 198 ? -7.967 -2.297 21.922 1.00 44.81 198 GLU A O 1
ATOM 1622 N N . THR A 1 199 ? -5.819 -2.782 21.460 1.00 46.50 199 THR A N 1
ATOM 1623 C CA . THR A 1 199 ? -5.761 -2.340 20.071 1.00 46.50 199 THR A CA 1
ATOM 1624 C C . THR A 1 199 ? -5.167 -3.457 19.231 1.00 46.50 199 THR A C 1
ATOM 1626 O O . THR A 1 199 ? -4.095 -3.979 19.537 1.00 46.50 199 THR A O 1
ATOM 1629 N N . ILE A 1 200 ? -5.864 -3.813 18.156 1.00 45.34 200 ILE A N 1
ATOM 1630 C CA . ILE A 1 200 ? -5.423 -4.832 17.206 1.00 45.34 200 ILE A CA 1
ATOM 1631 C C . ILE A 1 200 ? -5.067 -4.128 15.901 1.00 45.34 200 ILE A C 1
ATOM 1633 O O . ILE A 1 200 ? -5.886 -3.388 15.349 1.00 45.34 200 ILE A O 1
ATOM 1637 N N . PHE A 1 201 ? -3.847 -4.376 15.429 1.00 43.53 201 PHE A N 1
ATOM 1638 C CA . PHE A 1 201 ? -3.385 -3.995 14.102 1.00 43.53 201 PHE A CA 1
ATOM 1639 C C . PHE A 1 201 ? -3.464 -5.220 13.199 1.00 43.53 201 PHE A C 1
ATOM 1641 O O . PHE A 1 201 ? -2.853 -6.251 13.487 1.00 43.53 201 PHE A O 1
ATOM 1648 N N . LEU A 1 202 ? -4.228 -5.101 12.123 1.00 37.97 202 LEU A N 1
ATOM 1649 C CA . LEU A 1 202 ? -4.287 -6.079 11.050 1.00 37.97 202 LEU A CA 1
ATOM 1650 C C . LEU A 1 202 ? -3.568 -5.457 9.855 1.00 37.97 202 LEU A C 1
ATOM 1652 O O . LEU A 1 202 ? -4.139 -4.628 9.156 1.00 37.97 202 LEU A O 1
ATOM 1656 N N . ASP A 1 203 ? -2.296 -5.799 9.676 1.00 30.84 203 ASP A N 1
ATOM 1657 C CA . ASP A 1 203 ? -1.509 -5.352 8.527 1.00 30.84 203 ASP A CA 1
ATOM 1658 C C . ASP A 1 203 ? -0.819 -6.558 7.879 1.00 30.84 203 ASP A C 1
ATOM 1660 O O . ASP A 1 203 ? -0.295 -7.445 8.569 1.00 30.84 203 ASP A O 1
ATOM 1664 N N . GLU A 1 204 ? -0.839 -6.605 6.550 1.00 31.97 204 GLU A N 1
ATOM 1665 C CA . GLU A 1 204 ? -0.017 -7.518 5.764 1.00 31.97 204 GLU A CA 1
ATOM 1666 C C . GLU A 1 204 ? 1.292 -6.816 5.407 1.00 31.97 204 GLU A C 1
ATOM 1668 O O . GLU A 1 204 ? 1.399 -6.068 4.438 1.00 31.97 204 GLU A O 1
ATOM 1673 N N . PHE A 1 205 ? 2.323 -7.095 6.204 1.00 28.64 205 PHE A N 1
ATOM 1674 C CA . PHE A 1 205 ? 3.687 -6.728 5.860 1.00 28.64 205 PHE A CA 1
ATOM 1675 C C . PHE A 1 205 ? 4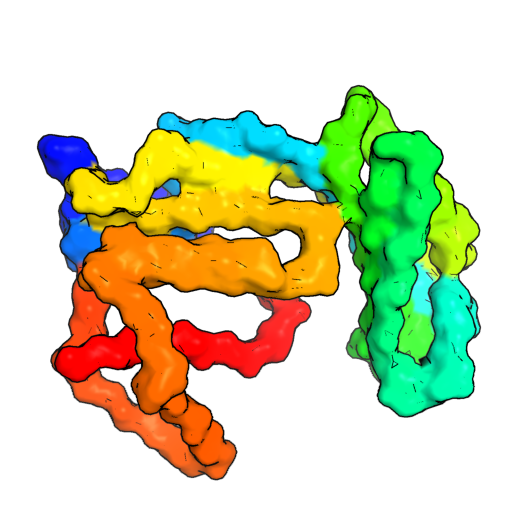.253 -7.781 4.900 1.00 28.64 205 PHE A C 1
ATOM 1677 O O . PHE A 1 205 ? 4.515 -8.916 5.300 1.00 28.64 205 PHE A O 1
ATOM 1684 N N . ASP A 1 206 ? 4.412 -7.404 3.632 1.00 27.80 206 ASP A N 1
ATOM 1685 C CA . ASP A 1 206 ? 5.137 -8.183 2.628 1.00 27.80 206 ASP A CA 1
ATOM 1686 C C . ASP A 1 206 ? 6.601 -8.341 3.094 1.00 27.80 206 ASP A C 1
ATOM 1688 O O . ASP A 1 206 ? 7.282 -7.357 3.414 1.00 27.80 206 ASP A O 1
ATOM 1692 N N . GLU A 1 207 ? 7.063 -9.586 3.231 1.00 29.95 207 GLU A N 1
ATOM 1693 C CA . GLU A 1 207 ? 8.356 -9.961 3.818 1.00 29.95 207 GLU A CA 1
ATOM 1694 C C . GLU A 1 207 ? 9.528 -9.588 2.894 1.00 29.95 207 GLU A C 1
ATOM 1696 O O . GLU A 1 207 ? 10.189 -10.461 2.350 1.00 29.95 207 GLU A O 1
ATOM 1701 N N . GLU A 1 208 ? 9.843 -8.301 2.718 1.00 30.39 208 GLU A N 1
ATOM 1702 C CA . GLU A 1 208 ? 11.142 -7.896 2.150 1.00 30.39 208 GLU A CA 1
ATOM 1703 C C . GLU A 1 208 ? 11.535 -6.431 2.443 1.00 30.39 208 GLU A C 1
ATOM 1705 O O . GLU A 1 208 ? 12.018 -5.688 1.587 1.00 30.39 208 GLU A O 1
ATOM 1710 N N . ALA A 1 209 ? 11.395 -5.987 3.696 1.00 27.67 209 ALA A N 1
ATOM 1711 C CA . ALA A 1 209 ? 12.052 -4.767 4.167 1.00 27.67 209 ALA A CA 1
ATOM 1712 C C . ALA A 1 209 ? 12.573 -4.939 5.597 1.00 27.67 209 ALA A C 1
ATOM 1714 O O . ALA A 1 209 ? 11.848 -5.307 6.515 1.00 27.67 209 ALA A O 1
ATOM 1715 N N . SER A 1 210 ? 13.865 -4.670 5.776 1.00 23.55 210 SER A N 1
ATOM 1716 C CA . SER A 1 210 ? 14.559 -4.665 7.062 1.00 23.55 210 SER A CA 1
ATOM 1717 C C . SER A 1 210 ? 13.763 -3.933 8.147 1.00 23.55 210 SER A C 1
ATOM 1719 O O . SER A 1 210 ? 13.427 -2.760 7.989 1.00 23.55 210 SER A O 1
ATOM 1721 N N . TRP A 1 211 ? 13.522 -4.636 9.252 1.00 23.28 211 TRP A N 1
ATOM 1722 C CA . TRP A 1 211 ? 12.805 -4.204 10.447 1.00 23.28 211 TRP A CA 1
ATOM 1723 C C . TRP A 1 211 ? 13.135 -2.771 10.889 1.00 23.28 211 TRP A C 1
ATOM 1725 O O . TRP A 1 211 ? 14.267 -2.455 11.250 1.00 23.28 211 TRP A O 1
ATOM 1735 N N . THR A 1 212 ? 12.122 -1.912 10.949 1.00 23.67 212 THR A N 1
ATOM 1736 C CA . THR A 1 212 ? 12.059 -0.807 11.914 1.00 23.67 212 THR A CA 1
ATOM 1737 C C . THR A 1 212 ? 10.624 -0.738 12.413 1.00 23.67 212 THR A C 1
ATOM 1739 O O . THR A 1 212 ? 9.760 -0.134 11.790 1.00 23.67 212 THR A O 1
ATOM 1742 N N . THR A 1 213 ? 10.359 -1.432 13.518 1.00 23.92 213 THR A N 1
ATOM 1743 C CA . THR A 1 213 ? 9.090 -1.344 14.240 1.00 23.92 213 THR A CA 1
ATOM 1744 C C . THR A 1 213 ? 8.992 0.052 14.856 1.00 23.92 213 THR A C 1
ATOM 1746 O O . THR A 1 213 ? 9.843 0.430 15.663 1.00 23.92 213 THR A O 1
ATOM 1749 N N . MET A 1 214 ? 7.993 0.839 14.455 1.00 25.05 214 MET A N 1
ATOM 1750 C CA . MET A 1 214 ? 7.682 2.125 15.080 1.00 25.05 214 MET A CA 1
ATOM 1751 C C . MET A 1 214 ? 6.517 1.896 16.048 1.00 25.05 214 MET A C 1
ATOM 1753 O O . MET A 1 214 ? 5.369 1.788 15.633 1.00 25.05 214 MET A O 1
ATOM 1757 N N . GLU A 1 215 ? 6.827 1.742 17.335 1.00 34.22 215 GLU A N 1
ATOM 1758 C CA . GLU A 1 215 ? 5.835 1.507 18.392 1.00 34.22 215 GLU A CA 1
ATOM 1759 C C . GLU A 1 215 ? 5.487 2.837 19.070 1.00 34.22 215 GLU A C 1
ATOM 1761 O O . GLU A 1 215 ? 6.370 3.565 19.535 1.00 34.22 215 GLU A O 1
ATOM 1766 N N . ILE A 1 216 ? 4.197 3.177 19.110 1.00 30.08 216 ILE A N 1
ATOM 1767 C CA . ILE A 1 216 ? 3.723 4.432 19.693 1.00 30.08 216 ILE A CA 1
ATOM 1768 C C . ILE A 1 216 ? 3.294 4.183 21.139 1.00 30.08 216 ILE A C 1
ATOM 1770 O O . ILE A 1 216 ? 2.240 3.612 21.399 1.00 30.08 216 ILE A O 1
ATOM 1774 N N . VAL A 1 217 ? 4.128 4.620 22.084 1.00 25.33 217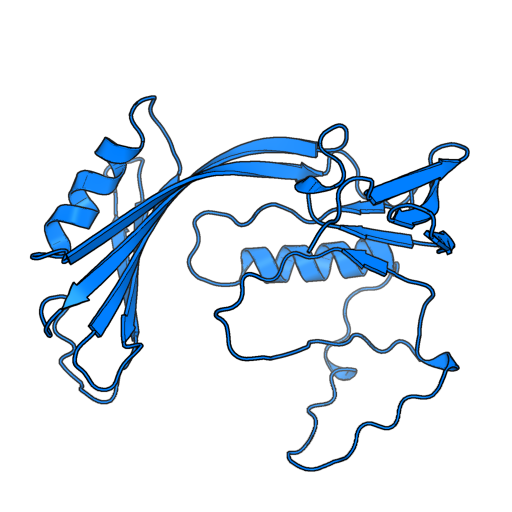 VAL A N 1
ATOM 1775 C CA . VAL A 1 217 ? 3.887 4.497 23.529 1.00 25.33 217 VAL A CA 1
ATOM 1776 C C . VAL A 1 217 ? 3.114 5.723 24.023 1.00 25.33 217 VAL A C 1
ATOM 1778 O O . VAL A 1 217 ? 3.627 6.846 23.967 1.00 25.33 217 VAL A O 1
ATOM 1781 N N . LYS A 1 218 ? 1.895 5.527 24.541 1.00 30.17 218 LYS A N 1
ATOM 1782 C CA . LYS A 1 218 ? 1.166 6.549 25.309 1.00 30.17 218 LYS A CA 1
ATOM 1783 C C . LYS A 1 218 ? 1.433 6.303 26.798 1.00 30.17 218 LYS A C 1
ATOM 1785 O O . LYS A 1 218 ? 1.219 5.197 27.274 1.00 30.17 218 LYS A O 1
ATOM 1790 N N . LYS A 1 219 ? 1.941 7.317 27.503 1.00 33.53 219 LYS A N 1
ATOM 1791 C CA . LYS A 1 219 ? 1.940 7.351 28.973 1.00 33.53 219 LYS A CA 1
ATOM 1792 C C . LYS A 1 219 ? 0.645 7.964 29.475 1.00 33.53 219 LYS A C 1
ATOM 1794 O O . LYS A 1 219 ? 0.175 8.910 28.802 1.00 33.53 219 LYS A O 1
#

Sequence (219 aa):
MSRPGDEIMMENGKVVGVRSGEEIVRCKQVYCDPSYVPDRVEKFDRVIRCVCLLKGNRYPRIEDPSKRSKRLIIPGREFNRHSVRYTNVSPYDWVIAMISTNVETDFPEEEIGPALALLGDIQERIVTVSDCHWPREDGTESQLFISQSYDVTTNFETTLLDVLDIFRRGTGEDFDWNRVRFLKEGQPRHFEESDFVETIFLDEFDEEASWTTMEIVKK

InterPro domains:
  IPR018203 GDP dissociation inhibitor [PF00996] (3-178)
  IPR018203 GDP dissociation inhibitor [PTHR11787] (2-175)
  IPR036188 FAD/NAD(P)-binding domain superfamily [G3DSA:3.50.50.60] (1-188)
  IPR036188 FAD/NAD(P)-binding domain superfamily [SSF51905] (135-179)